Protein AF-0000000078998505 (afdb_homodimer)

Structure (mmCIF, N/CA/C/O backbone):
data_AF-0000000078998505-model_v1
#
loop_
_entity.id
_entity.type
_entity.pdbx_description
1 polymer 'Lysozyme inhibitor LprI-like N-terminal domain-containing protein'
#
loop_
_atom_site.group_PDB
_atom_site.id
_atom_site.type_symbol
_atom_site.label_atom_id
_atom_site.label_alt_id
_atom_site.label_comp_id
_atom_site.label_asym_id
_atom_site.label_entity_id
_atom_site.label_seq_id
_atom_site.pdbx_PDB_ins_code
_atom_site.Cartn_x
_atom_site.Cartn_y
_atom_site.Cartn_z
_atom_site.occupancy
_atom_site.B_iso_or_equiv
_atom_site.auth_seq_id
_atom_site.auth_comp_id
_atom_site.auth_asym_id
_atom_site.auth_atom_id
_atom_site.pdbx_PDB_model_num
ATOM 1 N N . MET A 1 1 ? -8.922 -31.547 60.031 1 37.88 1 MET A N 1
ATOM 2 C CA . MET A 1 1 ? -8.586 -30.188 59.625 1 37.88 1 MET A CA 1
ATOM 3 C C . MET A 1 1 ? -8.008 -30.172 58.188 1 37.88 1 MET A C 1
ATOM 5 O O . MET A 1 1 ? -6.938 -30.719 57.969 1 37.88 1 MET A O 1
ATOM 9 N N . GLY A 1 2 ? -8.844 -30.297 57.156 1 43.5 2 GLY A N 1
ATOM 10 C CA . GLY A 1 2 ? -8.641 -30.453 55.719 1 43.5 2 GLY A CA 1
ATOM 11 C C . GLY A 1 2 ? -7.918 -29.281 55.094 1 43.5 2 GLY A C 1
ATOM 12 O O . GLY A 1 2 ? -8.359 -28.141 55.219 1 43.5 2 GLY A O 1
ATOM 13 N N . TYR A 1 3 ? -6.535 -29.375 55.031 1 43.03 3 TYR A N 1
ATOM 14 C CA . TYR A 1 3 ? -5.684 -28.375 54.375 1 43.03 3 TYR A CA 1
ATOM 15 C C . TYR A 1 3 ? -6.066 -28.188 52.938 1 43.03 3 TYR A C 1
ATOM 17 O O . TYR A 1 3 ? -6.039 -29.141 52.156 1 43.03 3 TYR A O 1
ATOM 25 N N . LYS A 1 4 ? -7.043 -27.281 52.594 1 46.25 4 LYS A N 1
ATOM 26 C CA . LYS A 1 4 ? -7.383 -26.906 51.219 1 46.25 4 LYS A CA 1
ATOM 27 C C . LYS A 1 4 ? -6.168 -26.328 50.5 1 46.25 4 LYS A C 1
ATOM 29 O O . LYS A 1 4 ? -5.516 -25.406 51 1 46.25 4 LYS A O 1
ATOM 34 N N . LEU A 1 5 ? -5.449 -27.125 49.656 1 45.75 5 LEU A N 1
ATOM 35 C CA . LEU A 1 5 ? -4.363 -26.719 48.781 1 45.75 5 LEU A CA 1
ATOM 36 C C . LEU A 1 5 ? -4.824 -25.609 47.844 1 45.75 5 LEU A C 1
ATOM 38 O O . LEU A 1 5 ? -5.773 -25.812 47.062 1 45.75 5 LEU A O 1
ATOM 42 N N . ILE A 1 6 ? -4.758 -24.359 48.219 1 49.34 6 ILE A N 1
ATOM 43 C CA . ILE A 1 6 ? -5.047 -23.25 47.344 1 49.34 6 ILE A CA 1
ATOM 44 C C . ILE A 1 6 ? -4.012 -23.219 46.219 1 49.34 6 ILE A C 1
ATOM 46 O O . ILE A 1 6 ? -2.814 -23.062 46.469 1 49.34 6 ILE A O 1
ATOM 50 N N . PHE A 1 7 ? -4.199 -23.938 45.062 1 43.97 7 PHE A N 1
ATOM 51 C CA . PHE A 1 7 ? -3.365 -23.875 43.875 1 43.97 7 PHE A CA 1
ATOM 52 C C . PHE A 1 7 ? -3.357 -22.469 43.281 1 43.97 7 PHE A C 1
ATOM 54 O O . PHE A 1 7 ? -4.414 -21.906 43 1 43.97 7 PHE A O 1
ATOM 61 N N . PHE A 1 8 ? -2.355 -21.641 43.594 1 46.5 8 PHE A N 1
ATOM 62 C CA . PHE A 1 8 ? -2.135 -20.328 43 1 46.5 8 PHE A CA 1
ATOM 63 C C . PHE A 1 8 ? -1.788 -20.453 41.531 1 46.5 8 PHE A C 1
ATOM 65 O O . PHE A 1 8 ? -0.718 -20.969 41.188 1 46.5 8 PHE A O 1
ATOM 72 N N . LEU A 1 9 ? -2.773 -20.547 40.688 1 51.06 9 LEU A N 1
ATOM 73 C CA . LEU A 1 9 ? -2.469 -20.516 39.281 1 51.06 9 LEU A CA 1
ATOM 74 C C . LEU A 1 9 ? -1.848 -19.172 38.875 1 51.06 9 LEU A C 1
ATOM 76 O O . LEU A 1 9 ? -2.469 -18.125 39.062 1 51.06 9 LEU A O 1
ATOM 80 N N . PRO A 1 10 ? -0.506 -19.094 38.594 1 49.12 10 PRO A N 1
ATOM 81 C CA . PRO A 1 10 ? 0.054 -17.844 38.094 1 49.12 10 PRO A CA 1
ATOM 82 C C . PRO A 1 10 ? -0.551 -17.422 36.75 1 49.12 10 PRO A C 1
ATOM 84 O O . PRO A 1 10 ? -0.659 -18.25 35.844 1 49.12 10 PRO A O 1
ATOM 87 N N . PHE A 1 11 ? -1.393 -16.359 36.75 1 54.81 11 PHE A N 1
ATOM 88 C CA . PHE A 1 11 ? -1.878 -15.758 35.531 1 54.81 11 PHE A CA 1
ATOM 89 C C . PHE A 1 11 ? -0.723 -15.188 34.719 1 54.81 11 PHE A C 1
ATOM 91 O O . PHE A 1 11 ? -0.081 -14.219 35.125 1 54.81 11 PHE A O 1
ATOM 98 N N . LEU A 1 12 ? -0.125 -16.016 33.844 1 48.91 12 LEU A N 1
ATOM 99 C CA . LEU A 1 12 ? 0.824 -15.5 32.844 1 48.91 12 LEU A CA 1
ATOM 100 C C . LEU A 1 12 ? 0.168 -14.453 31.953 1 48.91 12 LEU A C 1
ATOM 102 O O . LEU A 1 12 ? -0.707 -14.773 31.156 1 48.91 12 LEU A O 1
ATOM 106 N N . LEU A 1 13 ? 0.204 -13.219 32.375 1 49.94 13 LEU A N 1
ATOM 107 C CA . LEU A 1 13 ? -0.187 -12.148 31.453 1 49.94 13 LEU A CA 1
ATOM 108 C C . LEU A 1 13 ? 0.724 -12.109 30.234 1 49.94 13 LEU A C 1
ATOM 110 O O . LEU A 1 13 ? 1.919 -11.828 30.359 1 49.94 13 LEU A O 1
ATOM 114 N N . LEU A 1 14 ? 0.327 -12.758 29.234 1 51.75 14 LEU A N 1
ATOM 115 C CA . LEU A 1 14 ? 1.043 -12.57 27.969 1 51.75 14 LEU A CA 1
ATOM 116 C C . LEU A 1 14 ? 0.895 -11.141 27.469 1 51.75 14 LEU A C 1
ATOM 118 O O . LEU A 1 14 ? -0.224 -10.641 27.344 1 51.75 14 LEU A O 1
ATOM 122 N N . PRO A 1 15 ? 1.979 -10.352 27.391 1 48.31 15 PRO A N 1
ATOM 123 C CA . PRO A 1 15 ? 1.872 -9.023 26.781 1 48.31 15 PRO A CA 1
ATOM 124 C C . PRO A 1 15 ? 1.414 -9.07 25.328 1 48.31 15 PRO A C 1
ATOM 126 O O . PRO A 1 15 ? 2.006 -9.789 24.516 1 48.31 15 PRO A O 1
ATOM 129 N N . THR A 1 16 ? 0.236 -8.781 25.062 1 47.09 16 THR A N 1
ATOM 130 C CA . THR A 1 16 ? -0.202 -8.484 23.703 1 47.09 16 THR A CA 1
ATOM 131 C C . THR A 1 16 ? 0.566 -7.297 23.141 1 47.09 16 THR A C 1
ATOM 133 O O . THR A 1 16 ? 0.443 -6.176 23.641 1 47.09 16 THR A O 1
ATOM 136 N N . THR A 1 17 ? 1.658 -7.551 22.672 1 40.09 17 THR A N 1
ATOM 137 C CA . THR A 1 17 ? 2.311 -6.477 21.922 1 40.09 17 THR A CA 1
ATOM 138 C C . THR A 1 17 ? 1.379 -5.91 20.859 1 40.09 17 THR A C 1
ATOM 140 O O . THR A 1 17 ? 0.987 -6.621 19.938 1 40.09 17 THR A O 1
ATOM 143 N N . CYS A 1 18 ? 0.6 -5.039 21.266 1 41.56 18 CYS A N 1
ATOM 144 C CA . CYS A 1 18 ? -0.101 -4.227 20.281 1 41.56 18 CYS A CA 1
ATOM 145 C C . CYS A 1 18 ? 0.854 -3.744 19.188 1 41.56 18 CYS A C 1
ATOM 147 O O . CYS A 1 18 ? 1.861 -3.098 19.484 1 41.56 18 CYS A O 1
ATOM 149 N N . VAL A 1 19 ? 1.092 -4.473 18.188 1 42.66 19 VAL A N 1
ATOM 150 C CA . VAL A 1 19 ? 1.806 -3.873 17.062 1 42.66 19 VAL A CA 1
ATOM 151 C C . VAL A 1 19 ? 1.316 -2.443 16.844 1 42.66 19 VAL A C 1
ATOM 153 O O . VAL A 1 19 ? 0.147 -2.225 16.516 1 42.66 19 VAL A O 1
ATOM 156 N N . ALA A 1 20 ? 1.861 -1.511 17.562 1 42.47 20 ALA A N 1
ATOM 157 C CA . ALA A 1 20 ? 1.544 -0.099 17.359 1 42.47 20 ALA A CA 1
ATOM 158 C C . ALA A 1 20 ? 1.445 0.231 15.875 1 42.47 20 ALA A C 1
ATOM 160 O O . ALA A 1 20 ? 2.359 -0.069 15.109 1 42.47 20 ALA A O 1
ATOM 161 N N . ALA A 1 21 ? 0.272 0.141 15.344 1 54.56 21 ALA A N 1
ATOM 162 C CA . ALA A 1 21 ? 0.043 0.691 14.008 1 54.56 21 ALA A CA 1
ATOM 163 C C . ALA A 1 21 ? 0.961 1.88 13.742 1 54.56 21 ALA A C 1
ATOM 165 O O . ALA A 1 21 ? 1.02 2.818 14.539 1 54.56 21 ALA A O 1
ATOM 166 N N . SER A 1 22 ? 2.033 1.62 12.852 1 67.19 22 SER A N 1
ATOM 167 C CA . SER A 1 22 ? 2.998 2.662 12.523 1 67.19 22 SER A CA 1
ATOM 168 C C . SER A 1 22 ? 2.297 3.941 12.07 1 67.19 22 SER A C 1
ATOM 170 O O . SER A 1 22 ? 1.283 3.887 11.375 1 67.19 22 SER A O 1
ATOM 172 N N . SER A 1 23 ? 2.656 5.012 12.672 1 86 23 SER A N 1
ATOM 173 C CA . SER A 1 23 ? 2.068 6.312 12.375 1 86 23 SER A CA 1
ATOM 174 C C . SER A 1 23 ? 2.225 6.66 10.898 1 86 23 SER A C 1
ATOM 176 O O . SER A 1 23 ? 3.201 6.262 10.258 1 86 23 SER A O 1
ATOM 178 N N . ILE A 1 24 ? 1.294 7.234 10.336 1 93.5 24 ILE A N 1
ATOM 179 C CA . ILE A 1 24 ? 1.268 7.598 8.922 1 93.5 24 ILE A CA 1
ATOM 180 C C . ILE A 1 24 ? 2.207 8.773 8.672 1 93.5 24 ILE A C 1
ATOM 182 O O . ILE A 1 24 ? 3.066 8.711 7.785 1 93.5 24 ILE A O 1
ATOM 186 N N . ILE A 1 25 ? 2.141 9.812 9.586 1 94.31 25 ILE A N 1
ATOM 187 C CA . ILE A 1 25 ? 2.846 11.047 9.266 1 94.31 25 ILE A CA 1
ATOM 188 C C . ILE A 1 25 ? 3.949 11.297 10.289 1 94.31 25 ILE A C 1
ATOM 190 O O . ILE A 1 25 ? 4.734 12.234 10.156 1 94.31 25 ILE A O 1
ATOM 194 N N . TYR A 1 26 ? 4.086 10.5 11.32 1 93.25 26 TYR A N 1
ATOM 195 C CA . TYR A 1 26 ? 5.16 10.617 12.305 1 93.25 26 TYR A CA 1
ATOM 196 C C . TYR A 1 26 ? 6.145 9.461 12.172 1 93.25 26 TYR A C 1
ATOM 198 O O . TYR A 1 26 ? 5.824 8.43 11.578 1 93.25 26 TYR A O 1
ATOM 206 N N . GLY A 1 27 ? 7.355 9.688 12.609 1 95.06 27 GLY A N 1
ATOM 207 C CA . GLY A 1 27 ? 8.359 8.641 12.523 1 95.06 27 GLY A CA 1
ATOM 208 C C . GLY A 1 27 ? 9.727 9.086 13.008 1 95.06 27 GLY A C 1
ATOM 209 O O . GLY A 1 27 ? 9.914 10.242 13.391 1 95.06 27 GLY A O 1
ATOM 2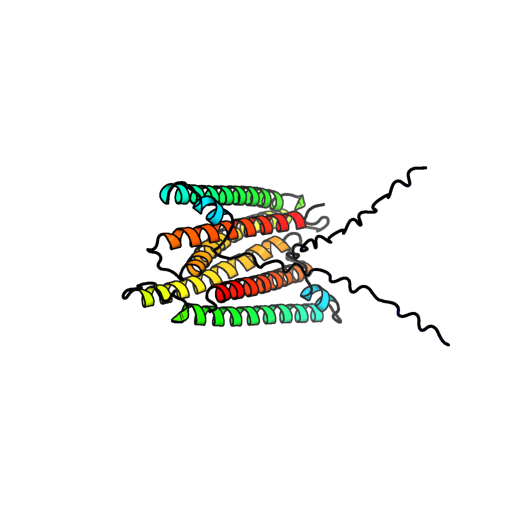10 N N . GLU A 1 28 ? 10.633 8.172 13 1 95.88 28 GLU A N 1
ATOM 211 C CA . GLU A 1 28 ? 11.953 8.359 13.594 1 95.88 28 GLU A CA 1
ATOM 212 C C . GLU A 1 28 ? 12.766 9.391 12.82 1 95.88 28 GLU A C 1
ATOM 214 O O . GLU A 1 28 ? 13.523 10.164 13.406 1 95.88 28 GLU A O 1
ATOM 219 N N . ALA A 1 29 ? 12.594 9.453 11.492 1 97.81 29 ALA A N 1
ATOM 220 C CA . ALA A 1 29 ? 13.391 10.375 10.68 1 97.81 29 ALA A CA 1
ATOM 221 C C . ALA A 1 29 ? 13.102 11.828 11.062 1 97.81 29 ALA A C 1
ATOM 223 O O . ALA A 1 29 ? 14.031 12.602 11.32 1 97.81 29 ALA A O 1
ATOM 224 N N . ALA A 1 30 ? 11.867 12.148 11.125 1 95.88 30 ALA A N 1
ATOM 225 C CA . ALA A 1 30 ? 11.5 13.508 11.516 1 95.88 30 ALA A CA 1
ATOM 226 C C . ALA A 1 30 ? 11.961 13.812 12.938 1 95.88 30 ALA A C 1
ATOM 228 O O . ALA A 1 30 ? 12.469 14.898 13.211 1 95.88 30 ALA A O 1
ATOM 229 N N . LYS A 1 31 ? 11.742 12.891 13.82 1 95.88 31 LYS A N 1
ATOM 230 C CA . LYS A 1 31 ? 12.133 13.078 15.211 1 95.88 31 LYS A CA 1
ATOM 231 C C . LYS A 1 31 ? 13.633 13.328 15.328 1 95.88 31 LYS A C 1
ATOM 233 O O . LYS A 1 31 ? 14.062 14.258 16.016 1 95.88 31 LYS A O 1
ATOM 238 N N . MET A 1 32 ? 14.367 12.547 14.719 1 97.56 32 MET A N 1
ATOM 239 C CA . MET A 1 32 ? 15.82 12.672 14.773 1 97.56 32 MET A CA 1
ATOM 240 C C . MET A 1 32 ? 16.281 13.969 14.125 1 97.56 32 MET A C 1
ATOM 242 O O . MET A 1 32 ? 17.156 14.648 14.648 1 97.56 32 MET A O 1
ATOM 246 N N . CYS A 1 33 ? 15.727 14.336 12.945 1 98.12 33 CYS A N 1
ATOM 247 C CA . CYS A 1 33 ? 16.172 15.516 12.203 1 98.12 33 CYS A CA 1
ATOM 248 C C . CYS A 1 33 ? 15.727 16.797 12.898 1 98.12 33 CYS A C 1
ATOM 250 O O . CYS A 1 33 ? 16.312 17.859 12.695 1 98.12 33 CYS A O 1
ATOM 252 N N . ALA A 1 34 ? 14.703 16.719 13.781 1 95.56 34 ALA A N 1
ATOM 253 C CA . ALA A 1 34 ? 14.219 17.875 14.523 1 95.56 34 ALA A CA 1
ATOM 254 C C . ALA A 1 34 ? 15.242 18.312 15.57 1 95.56 34 ALA A C 1
ATOM 256 O O . ALA A 1 34 ? 15.164 19.438 16.094 1 95.56 34 ALA A O 1
ATOM 257 N N . LYS A 1 35 ? 16.203 17.562 15.898 1 96.31 35 LYS A N 1
ATOM 258 C CA . LYS A 1 35 ? 17.219 17.875 16.891 1 96.31 35 LYS A CA 1
ATOM 259 C C . LYS A 1 35 ? 18.391 18.625 16.266 1 96.31 35 LYS A C 1
ATOM 261 O O . LYS A 1 35 ? 19.359 18.953 16.938 1 96.31 35 LYS A O 1
ATOM 266 N N . SER A 1 36 ? 18.25 18.938 15 1 96.38 36 SER A N 1
ATOM 267 C CA . SER A 1 36 ? 19.312 19.672 14.305 1 96.38 36 SER A CA 1
ATOM 268 C C . SER A 1 36 ? 19.484 21.078 14.867 1 96.38 36 SER A C 1
ATOM 270 O O . SER A 1 36 ? 18.609 21.562 15.602 1 96.38 36 SER A O 1
ATOM 272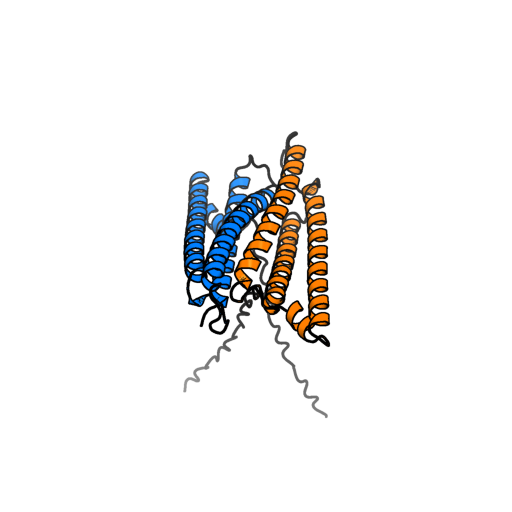 N N . ALA A 1 37 ? 20.609 21.719 14.516 1 94.44 37 ALA A N 1
ATOM 273 C CA . ALA A 1 37 ? 21.016 23 15.078 1 94.44 37 ALA A CA 1
ATOM 274 C C . ALA A 1 37 ? 19.969 24.078 14.789 1 94.44 37 ALA A C 1
ATOM 276 O O . ALA A 1 37 ? 19.75 24.984 15.609 1 94.44 37 ALA A O 1
ATOM 277 N N . ASP A 1 38 ? 19.359 24.062 13.539 1 92.75 38 ASP A N 1
ATOM 278 C CA . ASP A 1 38 ? 18.312 24.984 13.141 1 92.75 38 ASP A CA 1
ATOM 279 C C . ASP A 1 38 ? 17.344 24.328 12.164 1 92.75 38 ASP A C 1
ATOM 281 O O . ASP A 1 38 ? 17.531 23.172 11.789 1 92.75 38 ASP A O 1
ATOM 285 N N . TYR A 1 39 ? 16.297 25.141 11.875 1 90.75 39 TYR A N 1
ATOM 286 C CA . TYR A 1 39 ? 15.242 24.594 11.023 1 90.75 39 TYR A CA 1
ATOM 287 C C . TYR A 1 39 ? 15.789 24.188 9.664 1 90.75 39 TYR A C 1
ATOM 289 O O . TYR A 1 39 ? 15.422 23.141 9.125 1 90.75 39 TYR A O 1
ATOM 297 N N . ALA A 1 40 ? 16.672 25.016 9.062 1 93.88 40 ALA A N 1
ATOM 298 C CA . ALA A 1 40 ? 17.25 24.719 7.754 1 93.88 40 ALA A CA 1
ATOM 299 C C . ALA A 1 40 ? 18.062 23.422 7.785 1 93.88 40 ALA A C 1
ATOM 301 O O . ALA A 1 40 ? 17.969 22.609 6.871 1 93.88 40 ALA A O 1
ATOM 302 N N . ALA A 1 41 ? 18.828 23.234 8.828 1 96.38 41 ALA A N 1
ATOM 303 C CA . ALA A 1 41 ? 19.609 22.016 8.984 1 96.38 41 ALA A CA 1
ATOM 304 C C . ALA A 1 41 ? 18.703 20.797 9.156 1 96.38 41 ALA A C 1
ATOM 306 O O . ALA A 1 41 ? 18.984 19.719 8.625 1 96.38 41 ALA A O 1
ATOM 307 N N . GLY A 1 42 ? 17.641 20.953 9.859 1 96.44 42 GLY A N 1
ATOM 308 C CA . GLY A 1 42 ? 16.688 19.875 10.031 1 96.44 42 GLY A CA 1
ATOM 309 C C . GLY A 1 42 ? 16.016 19.469 8.734 1 96.44 42 GLY A C 1
ATOM 310 O O . GLY A 1 42 ? 15.836 18.281 8.469 1 96.44 42 GLY A O 1
ATOM 311 N N . THR A 1 43 ? 15.703 20.453 7.941 1 94.69 43 THR A N 1
ATOM 312 C CA . THR A 1 43 ? 15.055 20.188 6.66 1 94.69 43 THR A CA 1
ATOM 313 C C . THR A 1 43 ? 16.016 19.453 5.719 1 94.69 43 THR A C 1
ATOM 315 O O . THR A 1 43 ? 15.609 18.531 5.008 1 94.69 43 THR A O 1
ATOM 318 N N . ARG A 1 44 ? 17.25 19.859 5.707 1 97.06 44 ARG A N 1
ATOM 319 C CA . ARG A 1 44 ? 18.25 19.156 4.895 1 97.06 44 ARG A CA 1
ATOM 320 C C . ARG A 1 44 ? 18.422 17.719 5.363 1 97.06 44 ARG A C 1
ATOM 322 O O . ARG A 1 44 ? 18.578 16.812 4.543 1 97.06 44 ARG A O 1
ATOM 329 N N . CYS A 1 45 ? 18.438 17.531 6.656 1 98.5 45 CYS A N 1
ATOM 330 C CA . CYS A 1 45 ? 18.516 16.203 7.254 1 98.5 45 CYS A CA 1
ATOM 331 C C . CYS A 1 45 ? 17.375 15.328 6.801 1 98.5 45 CYS A C 1
ATOM 333 O O . CYS A 1 45 ? 17.578 14.203 6.344 1 98.5 45 CYS A O 1
ATOM 335 N N . LEU A 1 46 ? 16.203 15.836 6.895 1 98.12 46 LEU A N 1
ATOM 336 C CA . LEU A 1 46 ? 15.023 15.055 6.543 1 98.12 46 LEU A CA 1
ATOM 337 C C . LEU A 1 46 ? 15.008 14.75 5.047 1 98.12 46 LEU A C 1
ATOM 339 O O . LEU A 1 46 ? 14.625 13.648 4.641 1 98.12 46 LEU A O 1
ATOM 343 N N . GLU A 1 47 ? 15.383 15.68 4.227 1 98.12 47 GLU A N 1
ATOM 344 C CA . GLU A 1 47 ? 15.5 15.453 2.789 1 98.12 47 GLU A CA 1
ATOM 345 C C . GLU A 1 47 ? 16.5 14.336 2.484 1 98.12 47 GLU A C 1
ATOM 347 O O . GLU A 1 47 ? 16.234 13.492 1.622 1 98.12 47 GLU A O 1
ATOM 352 N N . ARG A 1 48 ? 17.562 14.352 3.172 1 98.56 48 ARG A N 1
ATOM 353 C CA . ARG A 1 48 ? 18.562 13.297 2.99 1 98.56 48 ARG A CA 1
ATOM 354 C C . ARG A 1 48 ? 17.984 11.93 3.35 1 98.56 48 ARG A C 1
ATOM 356 O O . ARG A 1 48 ? 18.219 10.945 2.646 1 98.56 48 ARG A O 1
ATOM 363 N N . GLN A 1 49 ? 17.266 11.891 4.441 1 98.69 49 GLN A N 1
ATOM 364 C CA . GLN A 1 49 ? 16.625 10.648 4.84 1 98.69 49 GLN A CA 1
ATOM 365 C C . GLN A 1 49 ? 15.641 10.164 3.771 1 98.69 49 GLN A C 1
ATOM 367 O O . GLN A 1 49 ? 15.602 8.977 3.451 1 98.69 49 GLN A O 1
ATOM 372 N N . ARG A 1 50 ? 14.875 11.039 3.227 1 98.69 50 ARG A N 1
ATOM 373 C CA . ARG A 1 50 ? 13.93 10.68 2.172 1 98.69 50 ARG A CA 1
ATOM 374 C C . ARG A 1 50 ? 14.656 10.109 0.958 1 98.69 50 ARG A C 1
ATOM 376 O O . ARG A 1 50 ? 14.266 9.062 0.433 1 98.69 50 ARG A O 1
ATOM 383 N N . LYS A 1 51 ? 15.688 10.812 0.549 1 98.75 51 LYS A N 1
ATOM 384 C CA . LYS A 1 51 ? 16.438 10.383 -0.621 1 98.75 51 LYS A CA 1
ATOM 385 C C . LYS A 1 51 ? 17.078 9.008 -0.391 1 98.75 51 LYS A C 1
ATOM 387 O O . LYS A 1 51 ? 17.109 8.18 -1.299 1 98.75 51 LYS A O 1
ATOM 392 N N . GLN A 1 52 ? 17.547 8.781 0.797 1 98.69 52 GLN A N 1
ATOM 393 C CA . GLN A 1 52 ? 18.141 7.492 1.127 1 98.69 52 GLN A CA 1
ATOM 394 C C . GLN A 1 52 ? 17.109 6.371 1.048 1 98.69 52 GLN A C 1
ATOM 396 O O . GLN A 1 52 ? 17.391 5.293 0.522 1 98.69 52 GLN A O 1
ATOM 401 N N . THR A 1 53 ? 16 6.641 1.563 1 98.62 53 THR A N 1
ATOM 402 C CA . THR A 1 53 ? 14.961 5.617 1.531 1 98.62 53 THR A CA 1
ATOM 403 C C . THR A 1 53 ? 14.477 5.383 0.103 1 98.62 53 THR A C 1
ATOM 405 O O . THR A 1 53 ? 14.148 4.254 -0.269 1 98.62 53 THR A O 1
ATOM 408 N N . GLU A 1 54 ? 14.406 6.402 -0.721 1 98.75 54 GLU A N 1
ATOM 409 C CA . GLU A 1 54 ? 14.047 6.27 -2.131 1 98.75 54 GLU A CA 1
ATOM 410 C C . GLU A 1 54 ? 15.086 5.438 -2.885 1 98.75 54 GLU A C 1
ATOM 412 O O . GLU A 1 54 ? 14.727 4.617 -3.734 1 98.75 54 GLU A O 1
ATOM 417 N N . GLN A 1 55 ? 16.328 5.688 -2.543 1 98.81 55 GLN A N 1
ATOM 418 C CA . GLN A 1 55 ? 17.391 4.902 -3.162 1 98.81 55 GLN A CA 1
ATOM 419 C C . GLN A 1 55 ? 17.281 3.428 -2.785 1 98.81 55 GLN A C 1
ATOM 421 O O . GLN A 1 55 ? 17.422 2.549 -3.639 1 98.81 55 GLN A O 1
ATOM 426 N N . ALA A 1 56 ? 17.047 3.154 -1.528 1 98.88 56 ALA A N 1
ATOM 427 C CA . ALA A 1 56 ? 16.859 1.778 -1.079 1 98.88 56 ALA A CA 1
ATOM 428 C C . ALA A 1 56 ? 15.672 1.128 -1.785 1 98.88 56 ALA A C 1
ATOM 430 O O . ALA A 1 56 ? 15.734 -0.044 -2.166 1 98.88 56 ALA A O 1
ATOM 431 N N . LEU A 1 57 ? 14.633 1.863 -1.971 1 98.88 57 LEU A N 1
ATOM 432 C CA . LEU A 1 57 ? 13.461 1.363 -2.678 1 98.88 57 LEU A CA 1
ATOM 433 C C . LEU A 1 57 ? 13.797 1.043 -4.133 1 98.88 57 LEU A C 1
ATOM 435 O O . LEU A 1 57 ? 13.414 -0.011 -4.645 1 98.88 57 LEU A O 1
ATOM 439 N N . GLN A 1 58 ? 14.531 1.943 -4.758 1 98.75 58 GLN A N 1
ATOM 440 C CA . GLN A 1 58 ? 14.922 1.726 -6.148 1 98.75 58 GLN A CA 1
ATOM 441 C C . GLN A 1 58 ? 15.797 0.483 -6.285 1 98.75 58 GLN A C 1
ATOM 443 O O . GLN A 1 58 ? 15.648 -0.284 -7.238 1 98.75 58 GLN A O 1
ATOM 448 N N . GLN A 1 59 ? 16.656 0.282 -5.344 1 98.88 59 GLN A N 1
ATOM 449 C CA . GLN A 1 59 ? 17.516 -0.902 -5.355 1 98.88 59 GLN A CA 1
ATOM 450 C C . GLN A 1 59 ? 16.688 -2.174 -5.156 1 98.88 59 GLN A C 1
ATOM 452 O O . GLN A 1 59 ? 16.922 -3.184 -5.824 1 98.88 59 GLN A O 1
ATOM 457 N N . THR A 1 60 ? 15.789 -2.125 -4.266 1 98.88 60 THR A N 1
ATOM 458 C CA . THR A 1 60 ? 14.922 -3.275 -4.016 1 98.88 60 THR A CA 1
ATOM 459 C C . THR A 1 60 ? 14.07 -3.588 -5.238 1 98.88 60 THR A C 1
ATOM 461 O O . THR A 1 60 ? 13.891 -4.754 -5.598 1 98.88 60 THR A O 1
ATOM 464 N N . LEU A 1 61 ? 13.531 -2.555 -5.914 1 98.75 61 LEU A N 1
ATOM 465 C CA . LEU A 1 61 ? 12.75 -2.73 -7.133 1 98.75 61 LEU A CA 1
ATOM 466 C C . LEU A 1 61 ? 13.586 -3.377 -8.227 1 98.75 61 LEU A C 1
ATOM 468 O O . LEU A 1 61 ? 13.109 -4.266 -8.938 1 98.75 61 LEU A O 1
ATOM 472 N N . ALA A 1 62 ? 14.836 -2.9 -8.336 1 98.69 62 ALA A N 1
ATOM 473 C CA . ALA A 1 62 ? 15.742 -3.479 -9.336 1 98.69 62 ALA A CA 1
ATOM 474 C C . ALA A 1 62 ? 15.953 -4.969 -9.078 1 98.69 62 ALA A C 1
ATOM 476 O O . ALA A 1 62 ? 15.961 -5.77 -10.016 1 98.69 62 ALA A O 1
ATOM 477 N N . ALA A 1 63 ? 16.141 -5.328 -7.848 1 98 63 ALA A N 1
ATOM 478 C CA . ALA A 1 63 ? 16.297 -6.734 -7.484 1 98 63 ALA A CA 1
ATOM 479 C C . ALA A 1 63 ? 15.031 -7.527 -7.793 1 98 63 ALA A C 1
ATOM 481 O O . ALA A 1 63 ? 15.102 -8.648 -8.305 1 98 63 ALA A O 1
ATOM 482 N N . ALA A 1 64 ? 13.906 -6.973 -7.484 1 97.5 64 ALA A N 1
ATOM 483 C CA . ALA A 1 64 ? 12.633 -7.641 -7.758 1 97.5 64 ALA A CA 1
ATOM 484 C C . ALA A 1 64 ? 12.43 -7.84 -9.258 1 97.5 64 ALA A C 1
ATOM 486 O O . ALA A 1 64 ? 11.992 -8.906 -9.695 1 97.5 64 ALA A O 1
ATOM 487 N N . LEU A 1 65 ? 12.758 -6.805 -10.055 1 97.81 65 LEU A N 1
ATOM 488 C CA . LEU A 1 65 ? 12.633 -6.883 -11.5 1 97.81 65 LEU A CA 1
ATOM 489 C C . LEU A 1 65 ? 13.547 -7.965 -12.07 1 97.81 65 LEU A C 1
ATOM 491 O O . LEU A 1 65 ? 13.148 -8.719 -12.961 1 97.81 65 LEU A O 1
ATOM 495 N N . LYS A 1 66 ? 14.75 -8.016 -11.539 1 96.44 66 LYS A N 1
ATOM 496 C CA . LYS A 1 66 ? 15.672 -9.07 -11.961 1 96.44 66 LYS A CA 1
ATOM 497 C C . LYS A 1 66 ? 15.109 -10.453 -11.633 1 96.44 66 LYS A C 1
ATOM 499 O O . LYS A 1 66 ? 15.18 -11.367 -12.453 1 96.44 66 LYS A O 1
ATOM 504 N N . GLN A 1 67 ? 14.523 -10.625 -10.516 1 94.56 67 GLN A N 1
ATOM 505 C CA . GLN A 1 67 ? 14.016 -11.93 -10.086 1 94.56 67 GLN A CA 1
ATOM 506 C C . GLN A 1 67 ? 12.828 -12.359 -10.938 1 94.56 67 GLN A C 1
ATOM 508 O O . GLN A 1 67 ? 12.742 -13.516 -11.359 1 94.56 67 GLN A O 1
ATOM 513 N N . VAL A 1 68 ? 11.898 -11.438 -11.234 1 93.25 68 VAL A N 1
ATOM 514 C CA . VAL A 1 68 ? 10.695 -11.844 -11.953 1 93.25 68 VAL A CA 1
ATOM 515 C C . VAL A 1 68 ? 11.047 -12.188 -13.398 1 93.25 68 VAL A C 1
ATOM 517 O O . VAL A 1 68 ? 10.25 -12.812 -14.102 1 93.25 68 VAL A O 1
ATOM 520 N N . GLN A 1 69 ? 12.203 -11.766 -13.852 1 91.12 69 GLN A N 1
ATOM 521 C CA . GLN A 1 69 ? 12.648 -12.039 -15.211 1 91.12 69 GLN A CA 1
ATOM 522 C C . GLN A 1 69 ? 13.531 -13.281 -15.266 1 91.12 69 GLN A C 1
ATOM 524 O O . GLN A 1 69 ? 13.969 -13.703 -16.344 1 91.12 69 GLN A O 1
ATOM 529 N N . SER A 1 70 ? 13.758 -13.812 -14.102 1 86.75 70 SER A N 1
ATOM 530 C CA . SER A 1 70 ? 14.633 -14.984 -14.047 1 86.75 70 SER A CA 1
ATOM 531 C C . SER A 1 70 ? 13.852 -16.266 -14.328 1 86.75 70 SER A C 1
ATOM 533 O O . SER A 1 70 ? 12.625 -16.297 -14.211 1 86.75 70 SER A O 1
ATOM 535 N N . GLU A 1 71 ? 14.57 -17.297 -14.68 1 76.06 71 GLU A N 1
ATOM 536 C CA . GLU A 1 71 ? 13.969 -18.609 -14.961 1 76.06 71 GLU A CA 1
ATOM 537 C C . GLU A 1 71 ? 13.367 -19.219 -13.703 1 76.06 71 GLU A C 1
ATOM 539 O O . GLU A 1 71 ? 12.477 -20.078 -13.781 1 76.06 71 GLU A O 1
ATOM 544 N N . ASP A 1 72 ? 13.773 -18.672 -12.57 1 78 72 ASP A N 1
ATOM 545 C CA . ASP A 1 72 ? 13.367 -19.266 -11.297 1 78 72 ASP A CA 1
ATOM 546 C C . ASP A 1 72 ? 12.023 -18.703 -10.836 1 78 72 ASP A C 1
ATOM 548 O O . ASP A 1 72 ? 11.43 -19.188 -9.875 1 78 72 ASP A O 1
ATOM 552 N N . TRP A 1 73 ? 11.539 -17.766 -11.57 1 84.75 73 TRP A N 1
ATOM 553 C CA . TRP A 1 73 ? 10.281 -17.172 -11.141 1 84.75 73 TRP A CA 1
ATOM 554 C C . TRP A 1 73 ? 9.117 -18.125 -11.367 1 84.75 73 TRP A C 1
ATOM 556 O O . TRP A 1 73 ? 8.242 -18.266 -10.5 1 84.75 73 TRP A O 1
ATOM 566 N N . LEU A 1 74 ? 9.211 -18.75 -12.469 1 81 74 LEU A N 1
ATOM 567 C CA . LEU A 1 74 ? 8.117 -19.641 -12.828 1 81 74 LEU A CA 1
ATOM 568 C C . LEU A 1 74 ? 8.234 -20.969 -12.078 1 81 74 LEU A C 1
ATOM 570 O O . LEU A 1 74 ? 9.344 -21.484 -11.891 1 81 74 LEU A O 1
ATOM 574 N N . GLU A 1 75 ? 7.172 -21.438 -11.688 1 75 75 GLU A N 1
ATOM 575 C CA . GLU A 1 75 ? 7.164 -22.75 -11.062 1 75 75 GLU A CA 1
ATOM 576 C C . GLU A 1 75 ? 7.609 -23.828 -12.047 1 75 75 GLU A C 1
ATOM 578 O O . GLU A 1 75 ? 7.266 -23.781 -13.227 1 75 75 GLU A O 1
ATOM 583 N N . ALA A 1 76 ? 8.664 -24.609 -11.773 1 63.47 76 ALA A N 1
ATOM 584 C CA . ALA A 1 76 ? 9.344 -25.609 -12.602 1 63.47 76 ALA A CA 1
ATOM 585 C C . ALA A 1 76 ? 8.344 -26.469 -13.359 1 63.47 76 ALA A C 1
ATOM 587 O O . ALA A 1 76 ? 8.539 -26.781 -14.531 1 63.47 76 ALA A O 1
ATOM 588 N N . ASN A 1 77 ? 7.422 -27 -12.68 1 54.56 77 ASN A N 1
ATOM 589 C CA . ASN A 1 77 ? 6.645 -28.094 -13.273 1 54.56 77 ASN A CA 1
ATOM 590 C C . ASN A 1 77 ? 5.465 -27.547 -14.078 1 54.56 77 ASN A C 1
ATOM 592 O O . ASN A 1 77 ? 4.629 -28.328 -14.547 1 54.56 77 ASN A O 1
ATOM 596 N N . ALA A 1 78 ? 5.547 -26.359 -14.25 1 58.56 78 ALA A N 1
ATOM 597 C CA . ALA A 1 78 ? 4.422 -25.875 -15.039 1 58.56 78 ALA A CA 1
ATOM 598 C C . ALA A 1 78 ? 4.73 -25.938 -16.531 1 58.56 78 ALA A C 1
ATOM 600 O O . ALA A 1 78 ? 5.871 -25.734 -16.953 1 58.56 78 ALA A O 1
ATOM 601 N N . ASP A 1 79 ? 4.211 -26.906 -17.188 1 55.59 79 ASP A N 1
ATOM 602 C CA . ASP A 1 79 ? 4.355 -27.031 -18.625 1 55.59 79 ASP A CA 1
ATOM 603 C C . ASP A 1 79 ? 4.059 -25.703 -19.312 1 55.59 79 ASP A C 1
ATOM 605 O O . ASP A 1 79 ? 2.898 -25.375 -19.594 1 55.59 79 ASP A O 1
ATOM 609 N N . TYR A 1 80 ? 5.055 -24.906 -19.016 1 58.78 80 TYR A N 1
ATOM 610 C CA . TYR A 1 80 ? 4.848 -23.609 -19.656 1 58.78 80 TYR A CA 1
ATOM 611 C C . TYR A 1 80 ? 5.176 -23.688 -21.156 1 58.78 80 TYR A C 1
ATOM 613 O O . TYR A 1 80 ? 6.262 -24.125 -21.531 1 58.78 80 TYR A O 1
ATOM 621 N N . GLU A 1 81 ? 4.387 -24.328 -21.891 1 57.25 81 GLU A N 1
ATOM 622 C CA . GLU A 1 81 ? 4.734 -24.297 -23.312 1 57.25 81 GLU A CA 1
ATOM 623 C C . GLU A 1 81 ? 5.488 -23.016 -23.656 1 57.25 81 GLU A C 1
ATOM 625 O O . GLU A 1 81 ? 5.863 -22.25 -22.766 1 57.25 81 GLU A O 1
ATOM 630 N N . ASP A 1 82 ? 5.738 -22.672 -24.875 1 59.28 82 ASP A N 1
ATOM 631 C CA . ASP A 1 82 ? 6.375 -21.531 -25.547 1 59.28 82 ASP A CA 1
ATOM 632 C C . ASP A 1 82 ? 5.934 -20.219 -24.922 1 59.28 82 ASP A C 1
ATOM 634 O O . ASP A 1 82 ? 6.41 -19.141 -25.312 1 59.28 82 ASP A O 1
ATOM 638 N N . GLU A 1 83 ? 5.18 -20.359 -23.703 1 63.81 83 GLU A N 1
ATOM 639 C CA . GLU A 1 83 ? 4.547 -19.141 -23.203 1 63.81 83 GLU A CA 1
ATOM 640 C C . GLU A 1 83 ? 5.336 -18.531 -22.047 1 63.81 83 GLU A C 1
ATOM 642 O O . GLU A 1 83 ? 5.062 -17.422 -21.625 1 63.81 83 GLU A O 1
ATOM 647 N N . ASP A 1 84 ? 6.395 -19.203 -21.703 1 70.19 84 ASP A N 1
ATOM 648 C CA . ASP A 1 84 ? 7.145 -18.797 -20.516 1 70.19 84 ASP A CA 1
ATOM 649 C C . ASP A 1 84 ? 7.75 -17.406 -20.703 1 70.19 84 ASP A C 1
ATOM 651 O O . ASP A 1 84 ? 7.648 -16.562 -19.828 1 70.19 84 ASP A O 1
ATOM 655 N N . SER A 1 85 ? 8.258 -17.281 -21.984 1 73.25 85 SER A N 1
ATOM 656 C CA . SER A 1 85 ? 8.906 -16 -22.266 1 73.25 85 SER A CA 1
ATOM 657 C C . SER A 1 85 ? 7.922 -14.852 -22.156 1 73.25 85 SER A C 1
ATOM 659 O O . SER A 1 85 ? 8.25 -13.789 -21.625 1 73.25 85 SER A O 1
ATOM 661 N N . GLN A 1 86 ? 6.738 -15.094 -22.641 1 80.12 86 GLN A N 1
ATOM 662 C CA . GLN A 1 86 ? 5.742 -14.031 -22.625 1 80.12 86 GLN A CA 1
ATOM 663 C C . GLN A 1 86 ? 5.273 -13.742 -21.203 1 80.12 86 GLN A C 1
ATOM 665 O O . GLN A 1 86 ? 5.035 -12.586 -20.844 1 80.12 86 GLN A O 1
ATOM 670 N N . ILE A 1 87 ? 5.191 -14.766 -20.344 1 82.19 87 ILE A N 1
ATOM 671 C CA . ILE A 1 87 ? 4.766 -14.586 -18.953 1 82.19 87 ILE A CA 1
ATOM 672 C C . ILE A 1 87 ? 5.789 -13.734 -18.219 1 82.19 87 ILE A C 1
ATOM 674 O O . ILE A 1 87 ? 5.422 -12.82 -17.469 1 82.19 87 ILE A O 1
ATOM 678 N N . VAL A 1 88 ? 7.051 -14 -18.531 1 84.06 88 VAL A N 1
ATOM 679 C CA . VAL A 1 88 ? 8.141 -13.289 -17.875 1 84.06 88 VAL A CA 1
ATOM 680 C C . VAL A 1 88 ? 8.102 -11.812 -18.281 1 84.06 88 VAL A C 1
ATOM 682 O O . VAL A 1 88 ? 8.211 -10.93 -17.422 1 84.06 88 VAL A O 1
ATOM 685 N N . VAL A 1 89 ? 7.922 -11.562 -19.578 1 88.12 89 VAL A N 1
ATOM 686 C CA . VAL A 1 89 ? 7.883 -10.195 -20.094 1 88.12 89 VAL A CA 1
ATOM 687 C C . VAL A 1 89 ? 6.664 -9.469 -19.516 1 88.12 89 VAL A C 1
ATOM 689 O O . VAL A 1 89 ? 6.766 -8.32 -19.078 1 88.12 89 VAL A O 1
ATOM 692 N N . ASP A 1 90 ? 5.57 -10.125 -19.484 1 90.31 90 ASP A N 1
ATOM 693 C CA . ASP A 1 90 ? 4.336 -9.531 -18.969 1 90.31 90 ASP A CA 1
ATOM 694 C C . ASP A 1 90 ? 4.449 -9.242 -17.469 1 90.31 90 ASP A C 1
ATOM 696 O O . ASP A 1 90 ? 3.967 -8.219 -17 1 90.31 90 ASP A O 1
ATOM 700 N N . THR A 1 91 ? 5.066 -10.164 -16.781 1 93.75 91 THR A N 1
ATOM 701 C CA . THR A 1 91 ? 5.23 -10 -15.352 1 93.75 91 THR A CA 1
ATOM 702 C C . THR A 1 91 ? 6.121 -8.797 -15.039 1 93.75 91 THR A C 1
ATOM 704 O O . THR A 1 91 ? 5.793 -7.98 -14.18 1 93.75 91 THR A O 1
ATOM 707 N N . ALA A 1 92 ? 7.234 -8.648 -15.781 1 96.12 92 ALA A N 1
ATOM 708 C CA . ALA A 1 92 ? 8.133 -7.52 -15.586 1 96.12 92 ALA A CA 1
ATOM 709 C C . ALA A 1 92 ? 7.434 -6.199 -15.891 1 96.12 92 ALA A C 1
ATOM 711 O O . ALA A 1 92 ? 7.582 -5.223 -15.148 1 96.12 92 ALA A O 1
ATOM 712 N N . ASN A 1 93 ? 6.668 -6.188 -16.969 1 97.44 93 ASN A N 1
ATOM 713 C CA . ASN A 1 93 ? 5.914 -4.988 -17.328 1 97.44 93 ASN A CA 1
ATOM 714 C C . ASN A 1 93 ? 4.875 -4.645 -16.266 1 97.44 93 ASN A C 1
ATOM 716 O O . ASN A 1 93 ? 4.68 -3.473 -15.938 1 97.44 93 ASN A O 1
ATOM 720 N N . ALA A 1 94 ? 4.219 -5.637 -15.758 1 97.81 94 ALA A N 1
ATOM 721 C CA . ALA A 1 94 ? 3.244 -5.422 -14.688 1 97.81 94 ALA A CA 1
ATOM 722 C C . ALA A 1 94 ? 3.908 -4.836 -13.445 1 97.81 94 ALA A C 1
ATOM 724 O O . ALA A 1 94 ? 3.346 -3.961 -12.789 1 97.81 94 ALA A O 1
ATOM 725 N N . LEU A 1 95 ? 5.109 -5.344 -13.117 1 98.5 95 LEU A N 1
ATOM 726 C CA . LEU A 1 95 ? 5.805 -4.836 -11.938 1 98.5 95 LEU A CA 1
ATOM 727 C C . LEU A 1 95 ? 6.211 -3.379 -12.133 1 98.5 95 LEU A C 1
ATOM 729 O O . LEU A 1 95 ? 6.094 -2.568 -11.211 1 98.5 95 LEU A O 1
ATOM 733 N N . ARG A 1 96 ? 6.66 -3.02 -13.328 1 98.69 96 ARG A N 1
ATOM 734 C CA . ARG A 1 96 ? 6.98 -1.626 -13.617 1 98.69 96 ARG A CA 1
ATOM 735 C C . ARG A 1 96 ? 5.742 -0.744 -13.508 1 98.69 96 ARG A C 1
ATOM 737 O O . ARG A 1 96 ? 5.793 0.34 -12.93 1 98.69 96 ARG A O 1
ATOM 744 N N . GLY A 1 97 ? 4.664 -1.188 -14.133 1 98.81 97 GLY A N 1
ATOM 745 C CA . GLY A 1 97 ? 3.406 -0.466 -14.023 1 98.81 97 GLY A CA 1
ATOM 746 C C . GLY A 1 97 ? 2.912 -0.341 -12.594 1 98.81 97 GLY A C 1
ATOM 747 O O . GLY A 1 97 ? 2.387 0.702 -12.203 1 98.81 97 GLY A O 1
ATOM 748 N N . ASP A 1 98 ? 3.078 -1.408 -11.852 1 98.81 98 ASP A N 1
ATOM 749 C CA . ASP A 1 98 ? 2.723 -1.416 -10.438 1 98.81 98 ASP A CA 1
ATOM 750 C C . ASP A 1 98 ? 3.496 -0.346 -9.672 1 98.81 98 ASP A C 1
ATOM 752 O O . ASP A 1 98 ? 2.916 0.398 -8.875 1 98.81 98 ASP A O 1
ATOM 756 N N . GLN A 1 99 ? 4.789 -0.266 -9.914 1 98.88 99 GLN A N 1
ATOM 757 C CA . GLN A 1 99 ? 5.609 0.729 -9.234 1 98.88 99 GLN A CA 1
ATOM 758 C C . GLN A 1 99 ? 5.152 2.145 -9.57 1 98.88 99 GLN A C 1
ATOM 760 O O . GLN A 1 99 ? 5.066 3.002 -8.688 1 98.88 99 GLN A O 1
ATOM 765 N N . ALA A 1 100 ? 4.852 2.393 -10.812 1 98.88 100 ALA A N 1
ATOM 766 C CA . ALA A 1 100 ? 4.383 3.709 -11.234 1 98.88 100 ALA A CA 1
ATOM 767 C C . ALA A 1 100 ? 3.064 4.07 -10.555 1 98.88 100 ALA A C 1
ATOM 769 O O . ALA A 1 100 ? 2.885 5.199 -10.094 1 98.88 100 ALA A O 1
ATOM 770 N N . ALA A 1 101 ? 2.113 3.15 -10.539 1 98.88 101 ALA A N 1
ATOM 771 C CA . ALA A 1 101 ? 0.834 3.375 -9.867 1 98.88 101 ALA A CA 1
ATOM 772 C C . ALA A 1 101 ? 1.031 3.607 -8.375 1 98.88 101 ALA A C 1
ATOM 774 O O . ALA A 1 101 ? 0.368 4.461 -7.777 1 98.88 101 ALA A O 1
ATOM 775 N N . TRP A 1 102 ? 1.944 2.828 -7.773 1 98.88 102 TRP A N 1
ATOM 776 C CA . TRP A 1 102 ? 2.225 2.963 -6.348 1 98.88 102 TRP A CA 1
ATOM 777 C C . TRP A 1 102 ? 2.797 4.34 -6.031 1 98.88 102 TRP A C 1
ATOM 779 O O . TRP A 1 102 ? 2.449 4.945 -5.016 1 98.88 102 TRP A O 1
ATOM 789 N N . GLU A 1 103 ? 3.688 4.84 -6.906 1 98.88 103 GLU A N 1
ATOM 790 C CA . GLU A 1 103 ? 4.27 6.164 -6.695 1 98.88 103 GLU A CA 1
ATOM 791 C C . GLU A 1 103 ? 3.195 7.246 -6.703 1 98.88 103 GLU A C 1
ATOM 793 O O . GLU A 1 103 ? 3.244 8.18 -5.902 1 98.88 103 GLU A O 1
ATOM 798 N N . LYS A 1 104 ? 2.289 7.094 -7.617 1 98.88 104 LYS A N 1
ATOM 799 C CA . LYS A 1 104 ? 1.177 8.039 -7.652 1 98.88 104 LYS A CA 1
ATOM 800 C C . LYS A 1 104 ? 0.31 7.918 -6.402 1 98.88 104 LYS A C 1
ATOM 802 O O . LYS A 1 104 ? -0.11 8.922 -5.832 1 98.88 104 LYS A O 1
ATOM 807 N N . HIS A 1 105 ? 0.008 6.715 -5.938 1 98.88 105 HIS A N 1
ATOM 808 C CA . HIS A 1 105 ? -0.711 6.457 -4.695 1 98.88 105 HIS A CA 1
ATOM 809 C C . HIS A 1 105 ? -0.007 7.102 -3.508 1 98.88 105 HIS A C 1
ATOM 811 O O . HIS A 1 105 ? -0.63 7.832 -2.734 1 98.88 105 HIS A O 1
ATOM 817 N N . LYS A 1 106 ? 1.326 6.906 -3.418 1 98.81 106 LYS A N 1
ATOM 818 C CA . LYS A 1 106 ? 2.117 7.473 -2.33 1 98.81 106 LYS A CA 1
ATOM 819 C C . LYS A 1 106 ? 1.979 8.992 -2.285 1 98.81 106 LYS A C 1
ATOM 821 O O . LYS A 1 106 ? 1.717 9.57 -1.227 1 98.81 106 LYS A O 1
ATOM 826 N N . ALA A 1 107 ? 2.158 9.633 -3.447 1 98.44 107 ALA A N 1
ATOM 827 C CA . ALA A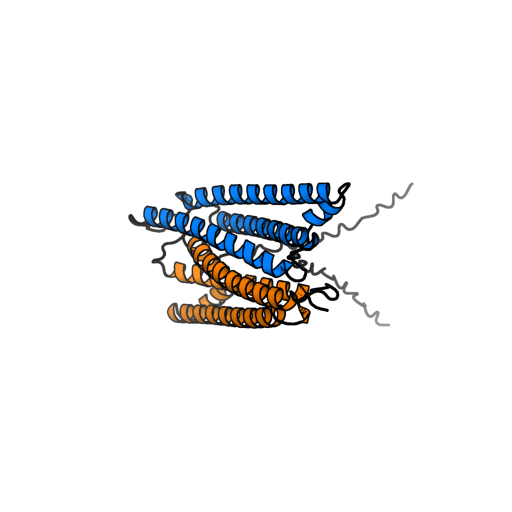 1 107 ? 2.15 11.094 -3.508 1 98.44 107 ALA A CA 1
ATOM 828 C C . ALA A 1 107 ? 0.802 11.648 -3.061 1 98.44 107 ALA A C 1
ATOM 830 O O . ALA A 1 107 ? 0.746 12.57 -2.242 1 98.44 107 ALA A O 1
ATOM 831 N N . LEU A 1 108 ? -0.276 11.055 -3.541 1 98.62 108 LEU A N 1
ATOM 832 C CA . LEU A 1 108 ? -1.61 11.57 -3.252 1 98.62 108 LEU A CA 1
ATOM 833 C C . LEU A 1 108 ? -2.025 11.227 -1.824 1 98.62 108 LEU A C 1
ATOM 835 O O . LEU A 1 108 ? -2.658 12.039 -1.146 1 98.62 108 LEU A O 1
ATOM 839 N N . PHE A 1 109 ? -1.652 10.039 -1.327 1 98.5 109 PHE A N 1
ATOM 840 C CA . PHE A 1 109 ? -1.979 9.633 0.035 1 98.5 109 PHE A CA 1
ATOM 841 C C . PHE A 1 109 ? -1.294 10.539 1.05 1 98.5 109 PHE A C 1
ATOM 843 O O . PHE A 1 109 ? -1.919 10.977 2.018 1 98.5 109 PHE A O 1
ATOM 850 N N . CYS A 1 110 ? -0.007 10.836 0.781 1 98.06 110 CYS A N 1
ATOM 851 C CA . CYS A 1 110 ? 0.723 11.68 1.725 1 98.06 110 CYS A CA 1
ATOM 852 C C . CYS A 1 110 ? 0.252 13.125 1.645 1 98.06 110 CYS A C 1
ATOM 854 O O . CYS A 1 110 ? 0.284 13.852 2.641 1 98.06 110 CYS A O 1
ATOM 856 N N . GLN A 1 111 ? -0.226 13.602 0.469 1 96.5 111 GLN A N 1
ATOM 857 C CA . GLN A 1 111 ? -0.868 14.906 0.365 1 96.5 111 GLN A CA 1
ATOM 858 C C . GLN A 1 111 ? -2.104 14.984 1.258 1 96.5 111 GLN A C 1
ATOM 860 O O . GLN A 1 111 ? -2.303 15.969 1.966 1 96.5 111 GLN A O 1
ATOM 865 N N . VAL A 1 112 ? -2.865 13.914 1.277 1 96.56 112 VAL A N 1
ATOM 866 C CA . VAL A 1 112 ? -4.066 13.867 2.105 1 96.56 112 VAL A CA 1
ATOM 867 C C . VAL A 1 112 ? -3.674 13.828 3.582 1 96.56 112 VAL A C 1
ATOM 869 O O . VAL A 1 112 ? -4.176 14.625 4.383 1 96.56 112 VAL A O 1
ATOM 872 N N . ALA A 1 113 ? -2.785 13.008 3.924 1 95.38 113 ALA A N 1
ATOM 873 C CA . ALA A 1 113 ? -2.426 12.742 5.312 1 95.38 113 ALA A CA 1
ATOM 874 C C . ALA A 1 113 ? -1.833 13.984 5.973 1 95.38 113 ALA A C 1
ATOM 876 O O . ALA A 1 113 ? -1.938 14.156 7.191 1 95.38 113 ALA A O 1
ATOM 877 N N . SER A 1 114 ? -1.26 14.828 5.195 1 93.31 114 SER A N 1
ATOM 878 C CA . SER A 1 114 ? -0.6 16 5.754 1 93.31 114 SER A CA 1
ATOM 879 C C . SER A 1 114 ? -1.48 17.25 5.633 1 93.31 114 SER A C 1
ATOM 881 O O . SER A 1 114 ? -1.067 18.344 6 1 93.31 114 SER A O 1
ATOM 883 N N . SER A 1 115 ? -2.67 17.141 5.125 1 90.44 115 SER A N 1
ATOM 884 C CA . SER A 1 115 ? -3.48 18.281 4.742 1 90.44 115 SER A CA 1
ATOM 885 C C . SER A 1 115 ? -4.254 18.844 5.938 1 90.44 115 SER A C 1
ATOM 887 O O . SER A 1 115 ? -5.023 19.797 5.797 1 90.44 115 SER A O 1
ATOM 889 N N . GLN A 1 116 ? -4.004 18.281 7.121 1 84.69 116 GLN A N 1
ATOM 890 C CA . GLN A 1 116 ? -4.664 18.828 8.305 1 84.69 116 GLN A CA 1
ATOM 891 C C . GLN A 1 116 ? -4.137 20.219 8.641 1 84.69 116 GLN A C 1
ATOM 893 O O . GLN A 1 116 ? -4.762 20.953 9.414 1 84.69 116 GLN A O 1
ATOM 898 N N . ILE A 1 117 ? -2.996 20.5 8.086 1 79.44 117 ILE A N 1
ATOM 899 C CA . ILE A 1 117 ? -2.418 21.828 8.227 1 79.44 117 ILE A CA 1
ATOM 900 C C . ILE A 1 117 ? -2.197 22.453 6.852 1 79.44 117 ILE A C 1
ATOM 902 O O . ILE A 1 117 ? -2.178 21.75 5.844 1 79.44 117 ILE A O 1
ATOM 906 N N . SER A 1 118 ? -2.07 23.797 6.832 1 77.81 118 SER A N 1
ATOM 907 C CA . SER A 1 118 ? -1.845 24.484 5.57 1 77.81 118 SER A CA 1
ATOM 908 C C . SER A 1 118 ? -0.524 24.062 4.934 1 77.81 118 SER A C 1
ATOM 910 O O . SER A 1 118 ? 0.482 23.906 5.629 1 77.81 118 SER A O 1
ATOM 912 N N . ALA A 1 119 ? -0.622 23.906 3.643 1 78.75 119 ALA A N 1
ATOM 913 C CA . ALA A 1 119 ? 0.578 23.578 2.881 1 78.75 119 ALA A CA 1
ATOM 914 C C . ALA A 1 119 ? 1.605 24.703 2.949 1 78.75 119 ALA A C 1
ATOM 916 O O . ALA A 1 119 ? 2.775 24.5 2.615 1 78.75 119 ALA A O 1
ATOM 917 N N . LYS A 1 120 ? 1.175 25.812 3.346 1 79.38 120 LYS A N 1
ATOM 918 C CA . LYS A 1 120 ? 2.059 26.969 3.424 1 79.38 120 LYS A CA 1
ATOM 919 C C . LYS A 1 120 ? 2.902 26.938 4.695 1 79.38 120 LYS A C 1
ATOM 921 O O . LYS A 1 120 ? 3.891 27.656 4.812 1 79.38 120 LYS A O 1
ATOM 926 N N . THR A 1 121 ? 2.547 26.125 5.676 1 82 121 THR A N 1
ATOM 927 C CA . THR A 1 121 ? 3.299 26.031 6.926 1 82 121 THR A CA 1
ATOM 928 C C . THR A 1 121 ? 4.488 25.094 6.766 1 82 121 THR A C 1
ATOM 930 O O . THR A 1 121 ? 4.398 24.078 6.07 1 82 121 THR A O 1
ATOM 933 N N . PRO A 1 122 ? 5.605 25.469 7.344 1 81.25 122 PRO A N 1
ATOM 934 C CA . PRO A 1 122 ? 6.793 24.625 7.238 1 81.25 122 PRO A CA 1
ATOM 935 C C . PRO A 1 122 ? 6.547 23.203 7.766 1 81.25 122 PRO A C 1
ATOM 937 O O . PRO A 1 122 ? 7.164 22.25 7.285 1 81.25 122 PRO A O 1
ATOM 940 N N . ASN A 1 123 ? 5.625 23.094 8.648 1 87.81 123 ASN A N 1
ATOM 941 C CA . ASN A 1 123 ? 5.375 21.781 9.242 1 87.81 123 ASN A CA 1
ATOM 942 C C . ASN A 1 123 ? 4.695 20.844 8.258 1 87.81 123 ASN A C 1
ATOM 944 O O . ASN A 1 123 ? 4.773 19.609 8.406 1 87.81 123 ASN A O 1
ATOM 948 N N . TYR A 1 124 ? 4.074 21.422 7.27 1 89.31 124 TYR A N 1
ATOM 949 C CA . TYR A 1 124 ? 3.467 20.594 6.227 1 89.31 124 TYR A CA 1
ATOM 950 C C . TYR A 1 124 ? 4.516 19.734 5.531 1 89.31 124 TYR A C 1
ATOM 952 O O . TYR A 1 124 ? 4.32 18.531 5.348 1 89.31 124 TYR A O 1
ATOM 960 N N . TRP A 1 125 ? 5.629 20.375 5.129 1 93.31 125 TRP A N 1
ATOM 961 C CA . TRP A 1 125 ? 6.68 19.656 4.422 1 93.31 125 TRP A CA 1
ATOM 962 C C . TRP A 1 125 ? 7.258 18.547 5.297 1 93.31 125 TRP A C 1
ATOM 964 O O . TRP A 1 125 ? 7.547 17.453 4.809 1 93.31 125 TRP A O 1
ATOM 974 N N . VAL A 1 126 ? 7.422 18.797 6.582 1 95.12 126 VAL A N 1
ATOM 975 C CA . VAL A 1 126 ? 7.984 17.812 7.504 1 95.12 126 VAL A CA 1
ATOM 976 C C . VAL A 1 126 ? 7.059 16.609 7.594 1 95.12 126 VAL A C 1
ATOM 978 O O . VAL A 1 126 ? 7.5 15.461 7.441 1 95.12 126 VAL A O 1
ATOM 981 N N . LEU A 1 127 ? 5.781 16.797 7.73 1 94.19 127 LEU A N 1
ATOM 982 C CA . LEU A 1 127 ? 4.809 15.719 7.875 1 94.19 127 LEU A CA 1
ATOM 983 C C . LEU A 1 127 ? 4.695 14.914 6.586 1 94.19 127 LEU A C 1
ATOM 985 O O . LEU A 1 127 ? 4.719 13.68 6.617 1 94.19 127 LEU A O 1
ATOM 989 N N . SER A 1 128 ? 4.586 15.656 5.465 1 96.31 128 SER A N 1
ATOM 990 C CA . SER A 1 128 ? 4.469 14.992 4.172 1 96.31 128 SER A CA 1
ATOM 991 C C . SER A 1 128 ? 5.707 14.156 3.861 1 96.31 128 SER A C 1
ATOM 993 O O . SER A 1 128 ? 5.602 13.031 3.375 1 96.31 128 SER A O 1
ATOM 995 N N . THR A 1 129 ? 6.859 14.734 4.18 1 97.56 129 THR A N 1
ATOM 996 C CA . THR A 1 129 ? 8.109 14.039 3.906 1 97.56 129 THR A CA 1
ATOM 997 C C . THR A 1 129 ? 8.25 12.797 4.789 1 97.56 129 THR A C 1
ATOM 999 O O . THR A 1 129 ? 8.656 11.734 4.312 1 97.56 129 THR A O 1
ATOM 1002 N N . GLN A 1 130 ? 7.918 12.898 6.047 1 97.75 130 GLN A N 1
ATOM 1003 C CA . GLN A 1 130 ? 7.953 11.734 6.918 1 97.75 130 GLN A CA 1
ATOM 1004 C C . GLN A 1 130 ? 6.973 10.664 6.449 1 97.75 130 GLN A C 1
ATOM 1006 O O . GLN A 1 130 ? 7.27 9.469 6.516 1 97.75 130 GLN A O 1
ATOM 1011 N N . CYS A 1 131 ? 5.844 11.07 5.984 1 98.12 131 CYS A N 1
ATOM 1012 C CA . CYS A 1 131 ? 4.879 10.148 5.391 1 98.12 131 CYS A CA 1
ATOM 1013 C C . CYS A 1 131 ? 5.5 9.391 4.223 1 98.12 131 CYS A C 1
ATOM 1015 O O . CYS A 1 131 ? 5.355 8.164 4.125 1 98.12 131 CYS A O 1
ATOM 1017 N N . GLU A 1 132 ? 6.164 10.117 3.332 1 98.69 132 GLU A N 1
ATOM 1018 C CA . GLU A 1 132 ? 6.801 9.477 2.182 1 98.69 132 GLU A CA 1
ATOM 1019 C C . GLU A 1 132 ? 7.859 8.477 2.623 1 98.69 132 GLU A C 1
ATOM 1021 O O . GLU A 1 132 ? 7.984 7.395 2.037 1 98.69 132 GLU A O 1
ATOM 1026 N N . ILE A 1 133 ? 8.609 8.828 3.627 1 98.75 133 ILE A N 1
ATOM 1027 C CA . ILE A 1 133 ? 9.625 7.918 4.152 1 98.75 133 ILE A CA 1
ATOM 1028 C C . ILE A 1 133 ? 8.961 6.652 4.688 1 98.75 133 ILE A C 1
ATOM 1030 O O . ILE A 1 133 ? 9.414 5.539 4.41 1 98.75 133 ILE A O 1
ATOM 1034 N N . ASN A 1 134 ? 7.883 6.82 5.441 1 98.31 134 ASN A N 1
ATOM 1035 C CA . ASN A 1 134 ? 7.148 5.672 5.969 1 98.31 134 ASN A CA 1
ATOM 1036 C C . ASN A 1 134 ? 6.625 4.777 4.848 1 98.31 134 ASN A C 1
ATOM 1038 O O . ASN A 1 134 ? 6.746 3.555 4.918 1 98.31 134 ASN 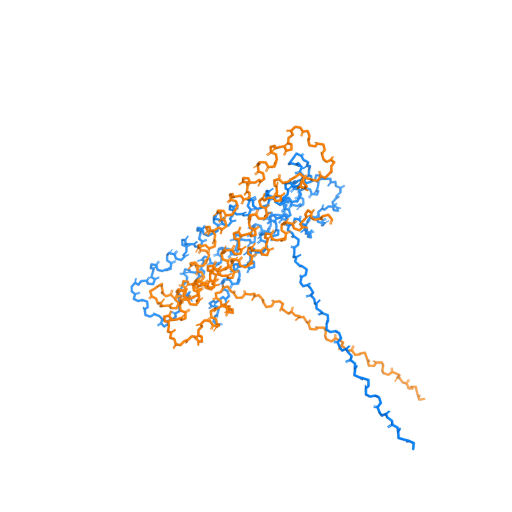A O 1
ATOM 1042 N N . MET A 1 135 ? 6.074 5.391 3.812 1 98.44 135 MET A N 1
ATOM 1043 C CA . MET A 1 135 ? 5.523 4.637 2.689 1 98.44 135 MET A CA 1
ATOM 1044 C C . MET A 1 135 ? 6.629 3.928 1.914 1 98.44 135 MET A C 1
ATOM 1046 O O . MET A 1 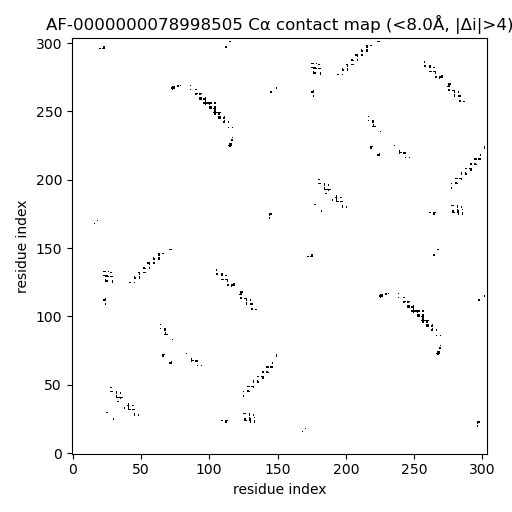135 ? 6.445 2.797 1.46 1 98.44 135 MET A O 1
ATOM 1050 N N . ASN A 1 136 ? 7.734 4.625 1.771 1 98.75 136 ASN A N 1
ATOM 1051 C CA . ASN A 1 136 ? 8.859 3.975 1.115 1 98.75 136 ASN A CA 1
ATOM 1052 C C . ASN A 1 136 ? 9.289 2.711 1.856 1 98.75 136 ASN A C 1
ATOM 1054 O O . ASN A 1 136 ? 9.508 1.668 1.238 1 98.75 136 ASN A O 1
ATOM 1058 N N . LYS A 1 137 ? 9.438 2.809 3.119 1 98.38 137 LYS A N 1
ATOM 1059 C CA . LYS A 1 137 ? 9.867 1.67 3.926 1 98.38 137 LYS A CA 1
ATOM 1060 C C . LYS A 1 137 ? 8.867 0.522 3.832 1 98.38 137 LYS A C 1
ATOM 1062 O O . LYS A 1 137 ? 9.258 -0.641 3.711 1 98.38 137 LYS A O 1
ATOM 1067 N N . ALA A 1 138 ? 7.617 0.854 3.898 1 97.25 138 ALA A N 1
ATOM 1068 C CA . ALA A 1 138 ? 6.586 -0.168 3.77 1 97.25 138 ALA A CA 1
ATOM 1069 C C . ALA A 1 138 ? 6.648 -0.844 2.402 1 97.25 138 ALA A C 1
ATOM 1071 O O . ALA A 1 138 ? 6.449 -2.057 2.293 1 97.25 138 ALA A O 1
ATOM 1072 N N . ARG A 1 139 ? 6.898 -0.083 1.366 1 98.5 139 ARG A N 1
ATOM 1073 C CA . ARG A 1 139 ? 6.992 -0.617 0.012 1 98.5 139 ARG A CA 1
ATOM 1074 C C . ARG A 1 139 ? 8.203 -1.535 -0.13 1 98.5 139 ARG A C 1
ATOM 1076 O O . ARG A 1 139 ? 8.133 -2.566 -0.801 1 98.5 139 ARG A O 1
ATOM 1083 N N . ILE A 1 140 ? 9.297 -1.125 0.461 1 98.62 140 ILE A N 1
ATOM 1084 C CA . ILE A 1 140 ? 10.484 -1.973 0.462 1 98.62 140 ILE A CA 1
ATOM 1085 C C . ILE A 1 140 ? 10.141 -3.336 1.062 1 98.62 140 ILE A C 1
ATOM 1087 O O . ILE A 1 140 ? 10.477 -4.375 0.487 1 98.62 140 ILE A O 1
ATOM 1091 N N . ASP A 1 141 ? 9.461 -3.312 2.199 1 97.25 141 ASP A N 1
ATOM 1092 C CA . ASP A 1 141 ? 9.07 -4.559 2.85 1 97.25 141 ASP A CA 1
ATOM 1093 C C . ASP A 1 141 ? 8.141 -5.379 1.954 1 97.25 141 ASP A C 1
ATOM 1095 O O . ASP A 1 141 ? 8.258 -6.602 1.882 1 97.25 141 ASP A O 1
ATOM 1099 N N . GLU A 1 142 ? 7.258 -4.773 1.281 1 97.12 142 GLU A N 1
ATOM 1100 C CA . GLU A 1 142 ? 6.316 -5.441 0.388 1 97.12 142 GLU A CA 1
ATOM 1101 C C . GLU A 1 142 ? 7.047 -6.125 -0.766 1 97.12 142 GLU A C 1
ATOM 1103 O O . GLU 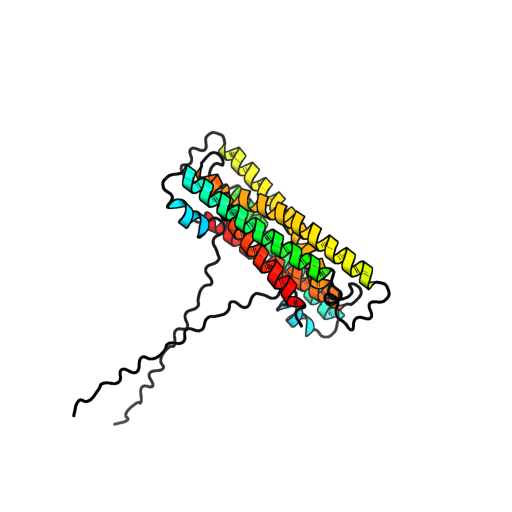A 1 142 ? 6.75 -7.273 -1.101 1 97.12 142 GLU A O 1
ATOM 1108 N N . LEU A 1 143 ? 7.988 -5.418 -1.349 1 98.19 143 LEU A N 1
ATOM 1109 C CA . LEU A 1 143 ? 8.742 -5.969 -2.467 1 98.19 143 LEU A CA 1
ATOM 1110 C C . LEU A 1 143 ? 9.617 -7.133 -2.01 1 98.19 143 LEU A C 1
ATOM 1112 O O . LEU A 1 143 ? 9.781 -8.117 -2.736 1 98.19 143 LEU A O 1
ATOM 1116 N N . LYS A 1 144 ? 10.18 -6.984 -0.816 1 97.12 144 LYS A N 1
ATOM 1117 C CA . LYS A 1 144 ? 10.961 -8.094 -0.269 1 97.12 144 LYS A CA 1
ATOM 1118 C C . LYS A 1 144 ? 10.086 -9.32 -0.03 1 97.12 144 LYS A C 1
ATOM 1120 O O . LYS A 1 144 ? 10.508 -10.445 -0.296 1 97.12 144 LYS A O 1
ATOM 1125 N N . ALA A 1 145 ? 8.93 -9.102 0.503 1 95.62 145 ALA A N 1
ATOM 1126 C CA . ALA A 1 145 ? 7.992 -10.211 0.698 1 95.62 145 ALA A CA 1
ATOM 1127 C C . ALA A 1 145 ? 7.617 -10.852 -0.634 1 95.62 145 ALA A C 1
ATOM 1129 O O . ALA A 1 145 ? 7.473 -12.07 -0.721 1 95.62 145 ALA A O 1
ATOM 1130 N N . LEU A 1 146 ? 7.438 -10.039 -1.699 1 95.06 146 LEU A N 1
ATOM 1131 C CA . LEU A 1 146 ? 7.145 -10.539 -3.039 1 95.06 146 LEU A CA 1
ATOM 1132 C C . LEU A 1 146 ? 8.258 -11.469 -3.523 1 95.06 146 LEU A C 1
ATOM 1134 O O . LEU A 1 146 ? 7.98 -12.562 -4.023 1 95.06 146 LEU A O 1
ATOM 1138 N N . MET A 1 147 ? 9.438 -11.055 -3.301 1 93.62 147 MET A N 1
ATOM 1139 C CA . MET A 1 147 ? 10.586 -11.828 -3.754 1 93.62 147 MET A CA 1
ATOM 1140 C C . MET A 1 147 ? 10.742 -13.102 -2.928 1 93.62 147 MET A C 1
ATOM 1142 O O . MET A 1 147 ? 11.203 -14.125 -3.434 1 93.62 147 MET A O 1
ATOM 1146 N N . ALA A 1 148 ? 10.312 -13.07 -1.722 1 92.06 148 ALA A N 1
ATOM 1147 C CA . ALA A 1 148 ? 10.477 -14.195 -0.804 1 92.06 148 ALA A CA 1
ATOM 1148 C C . ALA A 1 148 ? 9.484 -15.312 -1.12 1 92.06 148 ALA A C 1
ATOM 1150 O O . ALA A 1 148 ? 9.617 -16.422 -0.616 1 92.06 148 ALA A O 1
ATOM 1151 N N . GLN A 1 149 ? 8.5 -15 -1.89 1 84.25 149 GLN A N 1
ATOM 1152 C CA . GLN A 1 149 ? 7.512 -16.016 -2.236 1 84.25 149 GLN A CA 1
ATOM 1153 C C . GLN A 1 149 ? 8.141 -17.141 -3.045 1 84.25 149 GLN A C 1
ATOM 1155 O O . GLN A 1 149 ? 7.641 -18.266 -3.047 1 84.25 149 GLN A O 1
ATOM 1160 N N . VAL A 1 150 ? 9.078 -16.922 -3.928 1 71.62 150 VAL A N 1
ATOM 1161 C CA . VAL A 1 150 ? 9.68 -17.922 -4.816 1 71.62 150 VAL A CA 1
ATOM 1162 C C . VAL A 1 150 ? 10.961 -18.469 -4.195 1 71.62 150 VAL A C 1
ATOM 1164 O O . VAL A 1 150 ? 11.648 -19.297 -4.797 1 71.62 150 VAL A O 1
ATOM 1167 N N . GLN A 1 151 ? 11.32 -18.031 -3.043 1 58.25 151 GLN A N 1
ATOM 1168 C CA . GLN A 1 151 ? 12.602 -18.531 -2.555 1 58.25 151 GLN A CA 1
ATOM 1169 C C . GLN A 1 151 ? 12.555 -20.047 -2.318 1 58.25 151 GLN A C 1
ATOM 1171 O O . GLN A 1 151 ? 11.562 -20.562 -1.815 1 58.25 151 GLN A O 1
ATOM 1176 N N . PRO A 1 152 ? 13.688 -20.75 -2.941 1 49.16 152 PRO A N 1
ATOM 1177 C CA . PRO A 1 152 ? 13.852 -22.203 -2.85 1 49.16 152 PRO A CA 1
ATOM 1178 C C . PRO A 1 152 ? 13.82 -22.703 -1.41 1 49.16 152 PRO A C 1
ATOM 1180 O O . PRO A 1 152 ? 14.133 -21.953 -0.481 1 49.16 152 PRO A O 1
ATOM 1183 N N . MET B 1 1 ? 32.562 -20.75 56.094 1 37.28 1 MET B N 1
ATOM 1184 C CA . MET B 1 1 ? 31.938 -21.438 54.938 1 37.28 1 MET B CA 1
ATOM 1185 C C . MET B 1 1 ? 30.875 -20.547 54.281 1 37.28 1 MET B C 1
ATOM 1187 O O . MET B 1 1 ? 29.859 -20.25 54.906 1 37.28 1 MET B O 1
ATOM 1191 N N . GLY B 1 2 ? 31.266 -19.547 53.5 1 44.34 2 GLY B N 1
ATOM 1192 C CA . GLY B 1 2 ? 30.547 -18.453 52.844 1 44.34 2 GLY B CA 1
ATOM 1193 C C . GLY B 1 2 ? 29.516 -18.922 51.844 1 44.34 2 GLY B C 1
ATOM 1194 O O . GLY B 1 2 ? 29.812 -19.703 50.938 1 44.34 2 GLY B O 1
ATOM 1195 N N . TYR B 1 3 ? 28.234 -19.109 52.375 1 43.19 3 TYR B N 1
ATOM 1196 C CA . TYR B 1 3 ? 27.094 -19.484 51.562 1 43.19 3 TYR B CA 1
ATOM 1197 C C . TYR B 1 3 ? 26.875 -18.484 50.406 1 43.19 3 TYR B C 1
ATOM 1199 O O . TYR B 1 3 ? 26.656 -17.297 50.656 1 43.19 3 TYR B O 1
ATOM 1207 N N . LYS B 1 4 ? 27.578 -18.609 49.25 1 46.66 4 LYS B N 1
ATOM 1208 C CA . LYS B 1 4 ? 27.312 -17.797 48.062 1 46.66 4 LYS B CA 1
ATOM 1209 C C . LYS B 1 4 ? 25.859 -17.969 47.594 1 46.66 4 LYS B C 1
ATOM 1211 O O . LYS B 1 4 ? 25.391 -19.094 47.406 1 46.66 4 LYS B O 1
ATOM 1216 N N . LEU B 1 5 ? 24.922 -17.047 47.938 1 47.28 5 LEU B N 1
ATOM 1217 C CA . LEU B 1 5 ? 23.547 -16.953 47.438 1 47.28 5 LEU B CA 1
ATOM 1218 C C . LEU B 1 5 ? 23.531 -16.922 45.938 1 47.28 5 LEU B C 1
ATOM 1220 O O . LEU B 1 5 ? 24.141 -16.031 45.312 1 47.28 5 LEU B O 1
ATOM 1224 N N . ILE B 1 6 ? 23.422 -18.047 45.25 1 49.44 6 ILE B N 1
ATOM 1225 C CA . ILE B 1 6 ? 23.25 -18.109 43.812 1 49.44 6 ILE B CA 1
ATOM 1226 C C . ILE B 1 6 ? 21.891 -17.531 43.406 1 49.44 6 ILE B C 1
ATOM 1228 O O . ILE B 1 6 ? 20.859 -18.031 43.844 1 49.44 6 ILE B O 1
ATOM 1232 N N . PHE B 1 7 ? 21.766 -16.203 43.188 1 46.97 7 PHE B N 1
ATOM 1233 C CA . PHE B 1 7 ? 20.547 -15.57 42.656 1 46.97 7 PHE B CA 1
ATOM 1234 C C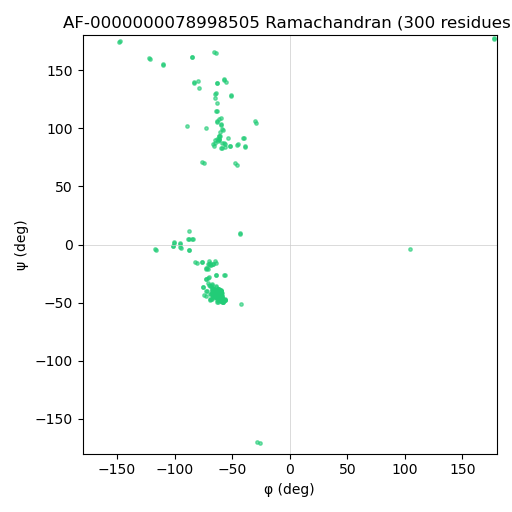 . PHE B 1 7 ? 20.219 -16.109 41.281 1 46.97 7 PHE B C 1
ATOM 1236 O O . PHE B 1 7 ? 21.047 -16.047 40.375 1 46.97 7 PHE B O 1
ATOM 1243 N N . PHE B 1 8 ? 19.375 -17.141 41.156 1 47.97 8 PHE B N 1
ATOM 1244 C CA . PHE B 1 8 ? 18.844 -17.609 39.875 1 47.97 8 PHE B CA 1
ATOM 1245 C C . PHE B 1 8 ? 17.969 -16.547 39.25 1 47.97 8 PHE B C 1
ATOM 1247 O O . PHE B 1 8 ? 16.906 -16.219 39.75 1 47.97 8 PHE B O 1
ATOM 1254 N N . LEU B 1 9 ? 18.547 -15.688 38.469 1 53.25 9 LEU B N 1
ATOM 1255 C CA . LEU B 1 9 ? 17.75 -14.75 37.688 1 53.25 9 LEU B CA 1
ATOM 1256 C C . LEU B 1 9 ? 16.875 -15.484 36.688 1 53.25 9 LEU B C 1
ATOM 1258 O O . LEU B 1 9 ? 17.406 -16.203 35.812 1 53.25 9 LEU B O 1
ATOM 1262 N N . PRO B 1 10 ? 15.516 -15.617 36.875 1 51.88 10 PRO B N 1
ATOM 1263 C CA . PRO B 1 10 ? 14.672 -16.188 35.844 1 51.88 10 PRO B CA 1
ATOM 1264 C C . PRO B 1 10 ? 14.727 -15.398 34.531 1 51.88 10 PRO B C 1
ATOM 1266 O O . PRO B 1 10 ? 14.578 -14.172 34.531 1 51.88 10 PRO B O 1
ATOM 1269 N N . PHE B 1 11 ? 15.367 -15.969 33.5 1 55.38 11 PHE B N 1
ATOM 1270 C CA . PHE B 1 11 ? 15.328 -15.391 32.156 1 55.38 11 PHE B CA 1
ATOM 1271 C C . PHE B 1 11 ? 13.906 -15.383 31.609 1 55.38 11 PHE B C 1
ATOM 1273 O O . PHE B 1 11 ? 13.328 -16.438 31.359 1 55.38 11 PHE B O 1
ATOM 1280 N N . LEU B 1 12 ? 13.164 -14.32 31.828 1 49.88 12 LEU B N 1
ATOM 1281 C CA . LEU B 1 12 ? 11.883 -14.133 31.156 1 49.88 12 LEU B CA 1
ATOM 1282 C C . LEU B 1 12 ? 12.078 -14.055 29.641 1 49.88 12 LEU B C 1
ATOM 1284 O O . LEU B 1 12 ? 12.664 -13.102 29.125 1 49.88 12 LEU B O 1
ATOM 1288 N N . LEU B 1 13 ? 12.031 -15.172 28.984 1 50 13 LEU B N 1
ATOM 1289 C CA . LEU B 1 13 ? 11.977 -15.156 27.531 1 50 13 LEU B CA 1
ATOM 1290 C C . LEU B 1 13 ? 10.719 -14.438 27.031 1 50 13 LEU B C 1
ATOM 1292 O O . LEU B 1 13 ? 9.602 -14.891 27.297 1 50 13 LEU B O 1
ATOM 1296 N N . LEU B 1 14 ? 10.836 -13.211 26.781 1 51.94 14 LEU B N 1
ATOM 1297 C CA . LEU B 1 14 ? 9.734 -12.523 26.094 1 51.94 14 LEU B CA 1
ATOM 1298 C C . LEU B 1 14 ? 9.523 -13.094 24.703 1 51.94 14 LEU B C 1
ATOM 1300 O O . LEU B 1 14 ? 10.461 -13.133 23.891 1 51.94 14 LEU B O 1
ATOM 1304 N N . PRO B 1 15 ? 8.406 -13.727 24.406 1 48.03 15 PRO B N 1
ATOM 1305 C CA . PRO B 1 15 ? 8.133 -14.141 23.031 1 48.03 15 PRO B CA 1
ATOM 1306 C C . PRO B 1 15 ? 8.102 -12.969 22.062 1 48.03 15 PRO B C 1
ATOM 1308 O O . PRO B 1 15 ? 7.379 -12 22.281 1 48.03 15 PRO B O 1
ATOM 1311 N N . THR B 1 16 ? 9.078 -12.789 21.312 1 46.84 16 THR B N 1
ATOM 1312 C CA . THR B 1 16 ? 9.023 -11.922 20.141 1 46.84 16 THR B CA 1
ATOM 1313 C C . THR B 1 16 ? 7.953 -12.406 19.156 1 46.84 16 THR B C 1
ATOM 1315 O O . THR B 1 16 ? 8.07 -13.492 18.594 1 46.84 16 THR B O 1
ATOM 1318 N N . THR B 1 17 ? 6.812 -12.055 19.391 1 40.47 17 THR B N 1
ATOM 1319 C CA . THR B 1 17 ? 5.812 -12.312 18.359 1 40.47 17 THR B CA 1
ATOM 1320 C C . THR B 1 17 ? 6.27 -11.766 17.016 1 40.47 17 THR B C 1
ATOM 1322 O O . THR B 1 17 ? 6.465 -10.555 16.859 1 40.47 17 THR B O 1
ATOM 1325 N N . CYS B 1 18 ? 7.008 -12.547 16.391 1 42.16 18 CYS B N 1
ATOM 1326 C CA . CYS B 1 18 ? 7.234 -12.25 14.977 1 42.16 18 CYS B CA 1
ATOM 1327 C C . CYS B 1 18 ? 5.926 -11.891 14.273 1 42.16 18 CYS B C 1
ATOM 1329 O O . CYS B 1 18 ? 4.977 -12.672 14.281 1 42.16 18 CYS B O 1
ATOM 1331 N N . VAL B 1 19 ? 5.5 -10.695 14.273 1 42.69 19 VAL B N 1
ATOM 1332 C CA . VAL B 1 19 ? 4.402 -10.367 13.375 1 42.69 19 VAL B CA 1
ATOM 1333 C C . VAL B 1 19 ? 4.578 -11.094 12.047 1 42.69 19 VAL B C 1
ATOM 1335 O O . VAL B 1 19 ? 5.539 -10.836 11.32 1 42.69 19 VAL B O 1
ATOM 1338 N N . ALA B 1 20 ? 4.16 -12.312 11.969 1 42.66 20 ALA B N 1
ATOM 1339 C CA . ALA B 1 20 ? 4.18 -13.055 10.719 1 42.66 20 ALA B CA 1
ATOM 1340 C C . ALA B 1 20 ? 3.783 -12.164 9.539 1 42.66 20 ALA B C 1
ATOM 1342 O O . ALA B 1 20 ? 2.744 -11.5 9.578 1 42.66 20 ALA B O 1
ATOM 1343 N N . ALA B 1 21 ? 4.73 -11.578 8.922 1 54.44 21 ALA B N 1
ATOM 1344 C CA . ALA B 1 21 ? 4.477 -10.938 7.637 1 54.44 21 ALA B CA 1
ATOM 1345 C C . ALA B 1 21 ? 3.355 -11.641 6.883 1 54.44 21 ALA B C 1
ATOM 1347 O O . ALA B 1 21 ? 3.396 -12.859 6.691 1 54.44 21 ALA B O 1
ATOM 1348 N N . SER B 1 22 ? 2.121 -10.961 6.879 1 67.19 22 SER B N 1
ATOM 1349 C CA . SER B 1 22 ? 0.957 -11.516 6.199 1 67.19 22 SER B CA 1
ATOM 1350 C C . SER B 1 22 ? 1.289 -11.922 4.766 1 67.19 22 SER B C 1
ATOM 1352 O O . SER B 1 22 ? 2.047 -11.227 4.082 1 67.19 22 SER B O 1
ATOM 1354 N N . SER B 1 23 ? 0.977 -13.117 4.441 1 85.94 23 SER B N 1
ATOM 1355 C CA . SER B 1 23 ? 1.242 -13.656 3.113 1 85.94 23 SER B CA 1
ATOM 1356 C C . SER B 1 23 ? 0.59 -12.805 2.031 1 85.94 23 SER B C 1
ATOM 1358 O O . SER B 1 23 ? -0.472 -12.219 2.25 1 85.94 23 SER B O 1
ATOM 1360 N N . ILE B 1 24 ? 1.197 -12.633 0.979 1 93.38 24 ILE B N 1
ATOM 1361 C CA . ILE B 1 24 ? 0.737 -11.805 -0.13 1 93.38 24 ILE B CA 1
ATOM 1362 C C . ILE B 1 24 ? -0.393 -12.516 -0.87 1 93.38 24 ILE B C 1
ATOM 1364 O O . ILE B 1 24 ? -1.463 -11.938 -1.085 1 93.38 24 ILE B O 1
ATOM 1368 N N . ILE B 1 25 ? -0.198 -13.867 -1.109 1 94.25 25 ILE B N 1
ATOM 1369 C CA . ILE B 1 25 ? -1.139 -14.531 -2.004 1 94.25 25 ILE B CA 1
ATOM 1370 C C . ILE B 1 25 ? -1.891 -15.617 -1.241 1 94.25 25 ILE B C 1
ATOM 1372 O O . ILE B 1 25 ? -2.803 -16.25 -1.784 1 94.25 25 ILE B O 1
ATOM 1376 N N . TYR B 1 26 ? -1.586 -15.883 -0.003 1 93.25 26 TYR B N 1
ATOM 1377 C CA . TYR B 1 26 ? -2.305 -16.844 0.821 1 93.25 26 TYR B CA 1
ATOM 1378 C C . TYR B 1 26 ? -3.102 -16.141 1.913 1 93.25 26 TYR B C 1
ATOM 1380 O O . TYR B 1 26 ? -2.83 -14.992 2.242 1 93.25 26 TYR B O 1
ATOM 1388 N N . GLY B 1 27 ? -4.137 -16.797 2.357 1 95 27 GLY B N 1
ATOM 1389 C CA . GLY B 1 27 ? -4.957 -16.203 3.404 1 95 27 GLY B CA 1
ATOM 1390 C C . GLY B 1 27 ? -6.156 -17.062 3.779 1 95 27 GLY B C 1
ATOM 1391 O O . GLY B 1 27 ? -6.383 -18.109 3.188 1 95 27 GLY B O 1
ATOM 1392 N N . GLU B 1 28 ? -6.871 -16.594 4.742 1 95.94 28 GLU B N 1
ATOM 1393 C CA . GLU B 1 28 ? -7.957 -17.359 5.355 1 95.94 28 GLU B CA 1
ATOM 1394 C C . GLU B 1 28 ? -9.109 -17.562 4.379 1 95.94 28 GLU B C 1
ATOM 1396 O O . GLU B 1 28 ? -9.75 -18.609 4.379 1 95.94 28 GLU B O 1
ATOM 1401 N N . ALA B 1 29 ? -9.383 -16.578 3.5 1 97.81 29 ALA B N 1
ATOM 1402 C CA . ALA B 1 29 ? -10.516 -16.688 2.582 1 97.81 29 ALA B CA 1
ATOM 1403 C C . ALA B 1 29 ? -10.344 -17.875 1.633 1 97.81 29 ALA B C 1
ATOM 1405 O O . ALA B 1 29 ? -11.242 -18.703 1.491 1 97.81 29 ALA B O 1
ATOM 1406 N N . ALA B 1 30 ? -9.195 -17.953 1.036 1 95.88 30 ALA B N 1
ATOM 1407 C CA . ALA B 1 30 ? -8.922 -19.062 0.135 1 95.88 30 ALA B CA 1
ATOM 1408 C C . ALA B 1 30 ? -8.961 -20.391 0.881 1 95.88 30 ALA B C 1
ATOM 1410 O O . ALA B 1 30 ? -9.516 -21.375 0.385 1 95.88 30 ALA B O 1
ATOM 1411 N N . LYS B 1 31 ? -8.344 -20.422 2.027 1 95.88 31 LYS B N 1
ATOM 1412 C CA . LYS B 1 31 ? -8.312 -21.656 2.824 1 95.88 31 LYS B CA 1
ATOM 1413 C C . LYS B 1 31 ? -9.719 -22.125 3.172 1 95.88 31 LYS B C 1
ATOM 1415 O O . LYS B 1 31 ? -10.039 -23.297 3.01 1 95.88 31 LYS B O 1
ATOM 1420 N N . MET B 1 32 ? -10.484 -21.266 3.639 1 97.56 32 MET B N 1
ATOM 1421 C CA . MET B 1 32 ? -11.859 -21.594 4.027 1 97.56 32 MET B CA 1
ATOM 1422 C C . MET B 1 32 ? -12.68 -22.016 2.812 1 97.56 32 MET B C 1
ATOM 1424 O O . MET B 1 32 ? -13.445 -22.984 2.883 1 97.56 32 MET B O 1
ATOM 1428 N N . CYS B 1 33 ? -12.586 -21.281 1.676 1 98.12 33 CYS B N 1
ATOM 1429 C CA . CYS B 1 33 ? -13.398 -21.547 0.496 1 98.12 33 CYS B CA 1
ATOM 1430 C C . CYS B 1 33 ? -12.953 -22.844 -0.194 1 98.12 33 CYS B C 1
ATOM 1432 O O . CYS B 1 33 ? -13.734 -23.453 -0.926 1 98.12 33 CYS B O 1
ATOM 1434 N N . ALA B 1 34 ? -11.703 -23.297 0.057 1 95.5 34 ALA B N 1
ATOM 1435 C CA . ALA B 1 34 ? -11.188 -24.531 -0.521 1 95.5 34 ALA B CA 1
ATOM 1436 C C . ALA B 1 34 ? -11.891 -25.75 0.077 1 95.5 34 ALA B C 1
ATOM 1438 O O . ALA B 1 34 ? -11.812 -26.859 -0.472 1 95.5 34 ALA B O 1
ATOM 1439 N N . LYS B 1 35 ? -12.562 -25.656 1.142 1 96.25 35 LYS B N 1
ATOM 1440 C CA . LYS B 1 35 ? -13.258 -26.766 1.808 1 96.25 35 LYS B CA 1
ATOM 1441 C C . LYS B 1 35 ? -14.664 -26.938 1.246 1 96.25 35 LYS B C 1
ATOM 1443 O O . LYS B 1 35 ? -15.414 -27.797 1.703 1 96.25 35 LYS B O 1
ATOM 1448 N N . SER B 1 36 ? -14.984 -26.156 0.225 1 96.38 36 SER B N 1
ATOM 1449 C CA . SER B 1 36 ? -16.297 -26.266 -0.4 1 96.38 36 SER B CA 1
ATOM 1450 C C . SER B 1 36 ? -16.5 -27.625 -1.063 1 96.38 36 SER B C 1
ATOM 1452 O O . SER B 1 36 ? -15.531 -28.359 -1.265 1 96.38 36 SER B O 1
ATOM 1454 N N . ALA B 1 37 ? -17.75 -27.953 -1.382 1 94.44 37 ALA B N 1
ATOM 1455 C CA . ALA B 1 37 ? -18.156 -29.266 -1.889 1 94.44 37 ALA B CA 1
ATOM 1456 C C . ALA B 1 37 ? -17.422 -29.594 -3.191 1 94.44 37 ALA B C 1
ATOM 1458 O O . ALA B 1 37 ? -17.094 -30.75 -3.447 1 94.44 37 ALA B O 1
ATOM 1459 N N . ASP B 1 38 ? -17.25 -28.547 -4.102 1 92.69 38 ASP B N 1
ATOM 1460 C CA . ASP B 1 38 ? -16.531 -28.703 -5.363 1 92.69 38 ASP B CA 1
ATOM 1461 C C . ASP B 1 38 ? -15.812 -27.406 -5.742 1 92.69 38 ASP B C 1
ATOM 1463 O O . ASP B 1 38 ? -15.93 -26.406 -5.039 1 92.69 38 ASP B O 1
ATOM 1467 N N . TYR B 1 39 ? -15.062 -27.562 -6.832 1 90.69 39 TYR B N 1
ATOM 1468 C CA . TYR B 1 39 ? -14.25 -26.438 -7.258 1 90.69 39 TYR B CA 1
ATOM 1469 C C . TYR B 1 39 ? -15.117 -25.219 -7.582 1 90.69 39 TYR B C 1
ATOM 1471 O O . TYR B 1 39 ? -14.781 -24.094 -7.227 1 90.69 39 TYR B O 1
ATOM 1479 N N . ALA B 1 40 ? -16.25 -25.422 -8.273 1 93.81 40 ALA B N 1
ATOM 1480 C CA . ALA B 1 40 ? -17.156 -24.344 -8.641 1 93.81 40 ALA B CA 1
ATOM 1481 C C . ALA B 1 40 ? -17.719 -23.641 -7.406 1 93.81 40 ALA B C 1
ATOM 1483 O O . ALA B 1 40 ? -17.781 -22.406 -7.355 1 93.81 40 ALA B O 1
ATOM 1484 N N . ALA B 1 41 ? -18.078 -24.406 -6.426 1 96.38 41 ALA B N 1
ATOM 1485 C CA . ALA B 1 41 ? -18.594 -23.844 -5.176 1 96.38 41 ALA B CA 1
ATOM 1486 C C . ALA B 1 41 ? -17.5 -23.062 -4.453 1 96.38 41 ALA B C 1
ATOM 1488 O O . ALA B 1 41 ? -17.781 -22 -3.871 1 96.38 41 ALA B O 1
ATOM 1489 N N . GLY B 1 42 ? -16.312 -23.531 -4.484 1 96.31 42 GLY B N 1
ATOM 1490 C CA . GLY B 1 42 ? -15.195 -22.828 -3.881 1 96.31 42 GLY B CA 1
ATOM 1491 C C . GLY B 1 42 ? -14.906 -21.5 -4.543 1 96.31 42 GLY B C 1
ATOM 1492 O O . GLY B 1 42 ? -14.641 -20.5 -3.863 1 96.31 42 GLY B O 1
ATOM 1493 N N . THR B 1 43 ? -15.008 -21.5 -5.836 1 94.56 43 THR B N 1
ATOM 1494 C CA . THR B 1 43 ? -14.758 -20.266 -6.582 1 94.56 43 THR B CA 1
ATOM 1495 C C . THR B 1 43 ? -15.836 -19.234 -6.293 1 94.56 43 THR B C 1
ATOM 1497 O O . THR B 1 43 ? -15.539 -18.047 -6.145 1 94.56 43 THR B O 1
ATOM 1500 N N . ARG B 1 44 ? -17.062 -19.656 -6.211 1 96.94 44 ARG B N 1
ATOM 1501 C CA . ARG B 1 44 ? -18.141 -18.734 -5.852 1 96.94 44 ARG B CA 1
ATOM 1502 C C . ARG B 1 44 ? -17.953 -18.172 -4.449 1 96.94 44 ARG B C 1
ATOM 1504 O O . ARG B 1 44 ? -18.203 -17 -4.203 1 96.94 44 ARG B O 1
ATOM 1511 N N . CYS B 1 45 ? -17.531 -19.031 -3.559 1 98.5 45 CYS B N 1
ATOM 1512 C CA . CYS B 1 45 ? -17.234 -18.641 -2.188 1 98.5 45 CYS B CA 1
ATOM 1513 C C . CYS B 1 45 ? -16.156 -17.562 -2.152 1 98.5 45 CYS B C 1
ATOM 1515 O O . CYS B 1 45 ? -16.344 -16.516 -1.512 1 98.5 45 CYS B O 1
ATOM 1517 N N . LEU B 1 46 ? -15.125 -17.797 -2.842 1 98.06 46 LEU B N 1
ATOM 1518 C CA . LEU B 1 46 ? -14.008 -16.859 -2.836 1 98.06 46 LEU B CA 1
ATOM 1519 C C . LEU B 1 46 ? -14.406 -15.539 -3.486 1 98.06 46 LEU B C 1
ATOM 1521 O O . LEU B 1 46 ? -14.008 -14.469 -3.018 1 98.06 46 LEU B O 1
ATOM 1525 N N . GLU B 1 47 ? -15.156 -15.578 -4.543 1 98.12 47 GLU B N 1
ATOM 1526 C CA . GLU B 1 47 ? -15.68 -14.367 -5.18 1 98.12 47 GLU B CA 1
ATOM 1527 C C . GLU B 1 47 ? -16.547 -13.562 -4.211 1 98.12 47 GLU B C 1
ATOM 1529 O O . GLU B 1 47 ? -16.453 -12.336 -4.164 1 98.12 47 GLU B O 1
ATOM 1534 N N . ARG B 1 48 ? -17.344 -14.242 -3.473 1 98.56 48 ARG B N 1
ATOM 1535 C CA . ARG B 1 48 ? -18.172 -13.57 -2.48 1 98.56 48 ARG B CA 1
ATOM 1536 C C . ARG B 1 48 ? -17.312 -12.875 -1.431 1 98.56 48 ARG B C 1
ATOM 1538 O O . ARG B 1 48 ? -17.609 -11.742 -1.03 1 98.56 48 ARG B O 1
ATOM 1545 N N . GLN B 1 49 ? -16.297 -13.562 -0.998 1 98.62 49 GLN B N 1
ATOM 1546 C CA . GLN B 1 49 ? -15.383 -12.961 -0.034 1 98.62 49 GLN B CA 1
ATOM 1547 C C . GLN B 1 49 ? -14.719 -11.703 -0.607 1 98.62 49 GLN B C 1
ATOM 1549 O O . GLN B 1 49 ? -14.602 -10.688 0.08 1 98.62 49 GLN B O 1
ATOM 1554 N N . ARG B 1 50 ? -14.305 -11.75 -1.816 1 98.62 50 ARG B N 1
ATOM 1555 C CA . ARG B 1 50 ? -13.695 -10.586 -2.461 1 98.62 50 ARG B CA 1
ATOM 1556 C C . ARG B 1 50 ? -14.672 -9.422 -2.521 1 98.62 50 ARG B C 1
ATOM 1558 O O . ARG B 1 50 ? -14.32 -8.289 -2.166 1 98.62 50 ARG B O 1
ATOM 1565 N N . LYS B 1 51 ? -15.875 -9.719 -2.961 1 98.75 51 LYS B N 1
ATOM 1566 C CA . LYS B 1 51 ? -16.891 -8.68 -3.088 1 98.75 51 LYS B CA 1
ATOM 1567 C C . LYS B 1 51 ? -17.203 -8.055 -1.731 1 98.75 51 LYS B C 1
ATOM 1569 O O . LYS B 1 51 ? -17.406 -6.84 -1.631 1 98.75 51 LYS B O 1
ATOM 1574 N N . GLN B 1 52 ? -17.234 -8.867 -0.714 1 98.69 52 GLN B N 1
ATOM 1575 C CA . GLN B 1 52 ? -17.5 -8.367 0.631 1 98.69 52 GLN B CA 1
ATOM 1576 C C . GLN B 1 52 ? -16.391 -7.426 1.1 1 98.69 52 GLN B C 1
ATOM 1578 O O . GLN B 1 52 ? -16.672 -6.379 1.688 1 98.69 52 GLN B O 1
ATOM 1583 N N . THR B 1 53 ? -15.227 -7.812 0.847 1 98.62 53 THR B N 1
ATOM 1584 C CA . THR B 1 53 ? -14.109 -6.969 1.268 1 98.62 53 THR B CA 1
ATOM 1585 C C . THR B 1 53 ? -14.07 -5.68 0.451 1 98.62 53 THR B C 1
ATOM 1587 O O . THR B 1 53 ? -13.711 -4.621 0.97 1 98.62 53 THR B O 1
ATOM 1590 N N . GLU B 1 54 ? -14.422 -5.727 -0.816 1 98.75 54 GLU B N 1
ATOM 1591 C CA . GLU B 1 54 ? -14.508 -4.535 -1.655 1 98.75 54 GLU B CA 1
ATOM 1592 C C . GLU B 1 54 ? -15.594 -3.586 -1.154 1 98.75 54 GLU B C 1
ATOM 1594 O O . GLU B 1 54 ? -15.406 -2.367 -1.148 1 98.75 54 GLU B O 1
ATOM 1599 N N . GLN B 1 55 ? -16.688 -4.184 -0.755 1 98.81 55 GLN B N 1
ATOM 1600 C CA . GLN B 1 55 ? -17.766 -3.367 -0.202 1 98.81 55 GLN B CA 1
ATOM 1601 C C . GLN B 1 55 ? -17.328 -2.676 1.086 1 98.81 55 GLN B C 1
ATOM 1603 O O . GLN B 1 55 ? -17.609 -1.493 1.289 1 98.81 55 GLN B O 1
ATOM 1608 N N . ALA B 1 56 ? -16.672 -3.408 1.963 1 98.88 56 ALA B N 1
ATOM 1609 C CA . ALA B 1 56 ? -16.156 -2.822 3.197 1 98.88 56 ALA B CA 1
ATOM 1610 C C . ALA B 1 56 ? -15.172 -1.7 2.9 1 98.88 56 ALA B C 1
ATOM 1612 O O . ALA B 1 56 ? -15.172 -0.666 3.574 1 98.88 56 ALA B O 1
ATOM 1613 N N . LEU B 1 57 ? -14.367 -1.888 1.918 1 98.88 57 LEU B N 1
ATOM 1614 C CA . LEU B 1 57 ? -13.406 -0.863 1.513 1 98.88 57 LEU B CA 1
ATOM 1615 C C . LEU B 1 57 ? -14.125 0.381 1.002 1 98.88 57 LEU B C 1
ATOM 1617 O O . LEU B 1 57 ? -13.773 1.503 1.369 1 98.88 57 LEU B O 1
ATOM 1621 N N . GLN B 1 58 ? -15.148 0.162 0.196 1 98.69 58 GLN B N 1
ATOM 1622 C CA . GLN B 1 58 ? -15.914 1.284 -0.335 1 98.69 58 GLN B CA 1
ATOM 1623 C C . GLN B 1 58 ? -16.594 2.062 0.785 1 98.69 58 GLN B C 1
ATOM 1625 O O . GLN B 1 58 ? -16.641 3.295 0.755 1 98.69 58 GLN B O 1
ATOM 1630 N N . GLN B 1 59 ? -17.078 1.366 1.75 1 98.88 59 GLN B N 1
ATOM 1631 C CA . GLN B 1 59 ? -17.703 2.018 2.893 1 98.88 59 GLN B CA 1
ATOM 1632 C C . GLN B 1 59 ? -16.688 2.811 3.707 1 98.88 59 GLN B C 1
ATOM 1634 O O . GLN B 1 59 ? -16.969 3.926 4.148 1 98.88 59 GLN B O 1
ATOM 1639 N N . THR B 1 60 ? -15.57 2.24 3.912 1 98.88 60 THR B N 1
ATOM 1640 C CA . THR B 1 60 ? -14.516 2.924 4.652 1 98.88 60 THR B CA 1
ATOM 1641 C C . THR B 1 60 ? -14.047 4.168 3.902 1 98.88 60 THR B C 1
ATOM 1643 O O . THR B 1 60 ? -13.812 5.215 4.512 1 98.88 60 THR B O 1
ATOM 1646 N N . LEU B 1 61 ? -13.914 4.082 2.559 1 98.75 61 LEU B N 1
ATOM 1647 C CA . LEU B 1 61 ? -13.523 5.223 1.735 1 98.75 61 LEU B CA 1
ATOM 1648 C C . LEU B 1 61 ? -14.562 6.336 1.835 1 98.75 61 LEU B C 1
ATOM 1650 O O . LEU B 1 61 ? -14.203 7.512 1.934 1 98.75 61 LEU B O 1
ATOM 1654 N N . ALA B 1 62 ? -15.836 5.926 1.81 1 98.62 62 ALA B N 1
ATOM 1655 C CA . ALA B 1 62 ? -16.906 6.91 1.937 1 98.62 62 ALA B CA 1
ATOM 1656 C C . ALA B 1 62 ? -16.812 7.648 3.268 1 98.62 62 ALA B C 1
ATOM 1658 O O . ALA B 1 62 ? -17 8.867 3.322 1 98.62 62 ALA B O 1
ATOM 1659 N N . ALA B 1 63 ? -16.547 6.941 4.316 1 98 63 ALA B N 1
ATOM 1660 C CA . ALA B 1 63 ? -16.391 7.555 5.629 1 98 63 ALA B CA 1
ATOM 1661 C C . ALA B 1 63 ? -15.18 8.484 5.652 1 98 63 ALA B C 1
ATOM 1663 O O . ALA B 1 63 ? -15.242 9.586 6.211 1 98 63 ALA B O 1
ATOM 1664 N N . ALA B 1 64 ? -14.102 8.055 5.062 1 97.44 64 ALA B N 1
ATOM 1665 C CA . ALA B 1 64 ? -12.891 8.883 5.008 1 97.44 64 ALA B CA 1
ATOM 1666 C C . ALA B 1 64 ? -13.141 10.164 4.211 1 97.44 64 ALA B C 1
ATOM 1668 O O . ALA B 1 64 ? -12.711 11.242 4.617 1 97.44 64 ALA B O 1
ATOM 1669 N N . LEU B 1 65 ? -13.844 10.039 3.072 1 97.75 65 LEU B N 1
ATOM 1670 C CA . LEU B 1 65 ? -14.164 11.188 2.242 1 97.75 65 LEU B CA 1
ATOM 1671 C C . LEU B 1 65 ? -15.047 12.18 3 1 97.75 65 LEU B C 1
ATOM 1673 O O . LEU B 1 65 ? -14.844 13.391 2.916 1 97.75 65 LEU B O 1
ATOM 1677 N N . LYS B 1 66 ? -16 11.641 3.732 1 96.44 66 LYS B N 1
ATOM 1678 C CA . LYS B 1 66 ? -16.844 12.5 4.559 1 96.44 66 LYS B CA 1
ATOM 1679 C C . LYS B 1 66 ? -16.016 13.234 5.609 1 96.44 66 LYS B C 1
ATOM 1681 O O . LYS B 1 66 ? -16.203 14.43 5.832 1 96.44 66 LYS B O 1
ATOM 1686 N N . GLN B 1 67 ? -15.094 12.602 6.207 1 94.56 67 GLN B N 1
ATOM 1687 C CA . GLN B 1 67 ? -14.297 13.195 7.277 1 94.56 67 GLN B CA 1
ATOM 1688 C C . GLN B 1 67 ? -13.375 14.289 6.734 1 94.56 67 GLN B C 1
ATOM 1690 O O . GLN B 1 67 ? -13.258 15.359 7.324 1 94.56 67 GLN B O 1
ATOM 1695 N N . VAL B 1 68 ? -12.727 14.039 5.582 1 93.31 68 VAL B N 1
ATOM 1696 C CA . VAL B 1 68 ? -11.758 15.016 5.086 1 93.31 68 VAL B CA 1
ATOM 1697 C C . VAL B 1 68 ? -12.484 16.266 4.602 1 93.31 68 VAL B C 1
ATOM 1699 O O . VAL B 1 68 ? -11.867 17.312 4.414 1 93.31 68 VAL B O 1
ATOM 1702 N N . GLN B 1 69 ? -13.789 16.156 4.379 1 91.06 69 GLN B N 1
ATOM 1703 C CA . GLN B 1 69 ? -14.594 17.297 3.92 1 91.06 69 GLN B CA 1
ATOM 1704 C C . GLN B 1 69 ? -15.258 18 5.094 1 91.06 69 GLN B C 1
ATOM 1706 O O . GLN B 1 69 ? -15.93 19.016 4.906 1 91.06 69 GLN B O 1
ATOM 1711 N N . SER B 1 70 ? -15.023 17.438 6.242 1 86.62 70 SER B N 1
ATOM 1712 C CA . SER B 1 70 ? -15.656 18.031 7.418 1 86.62 70 SER B CA 1
ATOM 1713 C C . SER B 1 70 ? -14.828 19.188 7.969 1 86.62 70 SER B C 1
ATOM 1715 O O . SER B 1 70 ? -13.633 19.297 7.684 1 86.62 70 SER B O 1
ATOM 1717 N N . GLU B 1 71 ? -15.445 20.016 8.758 1 75.88 71 GLU B N 1
ATOM 1718 C CA . GLU B 1 71 ? -14.781 21.156 9.383 1 75.88 71 GLU B CA 1
ATOM 1719 C C . GLU B 1 71 ? -13.734 20.703 10.391 1 75.88 71 GLU B C 1
ATOM 1721 O O . GLU B 1 71 ? -12.805 21.453 10.711 1 75.88 71 GLU B O 1
ATOM 1726 N N . ASP B 1 72 ? -13.844 19.453 10.781 1 77.88 72 ASP B N 1
ATOM 1727 C CA . ASP B 1 72 ? -12.977 18.953 11.844 1 77.88 72 ASP B CA 1
ATOM 1728 C C . ASP B 1 72 ? -11.656 18.438 11.273 1 77.88 72 ASP B C 1
ATOM 1730 O O . ASP B 1 72 ? -10.734 18.109 12.031 1 77.88 72 ASP B O 1
ATOM 1734 N N . TRP B 1 73 ? -11.562 18.438 9.992 1 84.56 73 TRP B N 1
ATOM 1735 C CA . TRP B 1 73 ? -10.336 17.906 9.414 1 84.56 73 TRP B CA 1
ATOM 1736 C C . TRP B 1 73 ? -9.172 18.859 9.641 1 84.56 73 TRP B C 1
ATOM 1738 O O . TRP B 1 73 ? -8.062 18.422 9.977 1 84.56 73 TRP B O 1
ATOM 1748 N N . LEU B 1 74 ? -9.5 20.047 9.492 1 81.12 74 LEU B N 1
ATOM 1749 C CA . LEU B 1 74 ? -8.453 21.047 9.617 1 81.12 74 LEU B CA 1
ATOM 1750 C C . LEU B 1 74 ? -8.133 21.312 11.086 1 81.12 74 LEU B C 1
ATOM 1752 O O . LEU B 1 74 ? -9.039 21.344 11.93 1 81.12 74 LEU B O 1
ATOM 1756 N N . GLU B 1 75 ? -6.867 21.359 11.406 1 75.19 75 GLU B N 1
ATOM 1757 C CA . GLU B 1 75 ? -6.465 21.719 12.766 1 75.19 75 GLU B CA 1
ATOM 1758 C C . GLU B 1 75 ? -7.043 23.062 13.172 1 75.19 75 GLU B C 1
ATOM 1760 O O . GLU B 1 75 ? -7.113 23.984 12.359 1 75.19 75 GLU B O 1
ATOM 1765 N N . ALA B 1 76 ? -7.426 22.969 14.438 1 61.22 76 ALA B N 1
ATOM 1766 C CA . ALA B 1 76 ? -7.988 24.156 15.062 1 61.22 76 ALA B CA 1
ATOM 1767 C C . ALA B 1 76 ? -6.949 25.266 15.164 1 61.22 76 ALA B C 1
ATOM 1769 O O . ALA B 1 76 ? -5.75 25 15.258 1 61.22 76 ALA B O 1
ATOM 1770 N N . ASN B 1 77 ? -7.18 26.312 14.727 1 54.47 77 ASN B N 1
ATOM 1771 C CA . ASN B 1 77 ? -6.465 27.562 14.953 1 54.47 77 ASN B CA 1
ATOM 1772 C C . ASN B 1 77 ? -5.605 27.938 13.75 1 54.47 77 ASN B C 1
ATOM 1774 O O . ASN B 1 77 ? -4.824 28.891 13.812 1 54.47 77 ASN B O 1
ATOM 1778 N N . ALA B 1 78 ? -5.695 27.047 12.969 1 58.06 78 ALA B N 1
ATOM 1779 C CA . ALA B 1 78 ? -4.938 27.484 11.797 1 58.06 78 ALA B CA 1
ATOM 1780 C C . ALA B 1 78 ? -5.676 28.578 11.039 1 58.06 78 ALA B C 1
ATOM 1782 O O . ALA B 1 78 ? -6.906 28.578 10.969 1 58.06 78 ALA B O 1
ATOM 1783 N N . ASP B 1 79 ? -5.234 29.75 11.289 1 55.5 79 ASP B N 1
ATOM 1784 C CA . ASP B 1 79 ? -5.805 30.875 10.547 1 55.5 79 ASP B CA 1
ATOM 1785 C C . ASP B 1 79 ? -5.895 30.562 9.055 1 55.5 79 ASP B C 1
ATOM 1787 O O . ASP B 1 79 ? -4.922 30.734 8.32 1 55.5 79 ASP B O 1
ATOM 1791 N N . TYR B 1 80 ? -6.816 29.625 8.945 1 58.81 80 TYR B N 1
ATOM 1792 C CA . TYR B 1 80 ? -6.98 29.297 7.535 1 58.81 80 TYR B CA 1
ATOM 1793 C C . TYR B 1 80 ? -7.75 30.391 6.809 1 58.81 80 TYR B C 1
ATOM 1795 O O . TYR B 1 80 ? -8.844 30.781 7.234 1 58.81 80 TYR B O 1
ATOM 1803 N N . GLU B 1 81 ? -7.145 31.5 6.641 1 57.28 81 GLU B N 1
ATOM 1804 C CA . GLU B 1 81 ? -7.914 32.469 5.879 1 57.28 81 GLU B CA 1
ATOM 1805 C C . GLU B 1 81 ? -8.922 31.797 4.957 1 57.28 81 GLU B C 1
ATOM 1807 O O . GLU B 1 81 ? -9.133 30.594 5.051 1 57.28 81 GLU B O 1
ATOM 1812 N N . ASP B 1 82 ? -9.594 32.438 4.07 1 59.31 82 ASP B N 1
ATOM 1813 C CA . ASP B 1 82 ? -10.562 32.062 3.035 1 59.31 82 ASP B CA 1
ATOM 1814 C C . ASP B 1 82 ? -10.133 30.812 2.283 1 59.31 82 ASP B C 1
ATOM 1816 O O . ASP B 1 82 ? -10.836 30.344 1.389 1 59.31 82 ASP B O 1
ATOM 1820 N N . GLU B 1 83 ? -9.016 30.125 2.875 1 63.84 83 GLU B N 1
ATOM 1821 C CA . GLU B 1 83 ? -8.438 29.062 2.059 1 63.84 83 GLU B CA 1
ATOM 1822 C C . GLU B 1 83 ? -8.906 27.688 2.531 1 63.84 83 GLU B C 1
ATOM 1824 O O . GLU B 1 83 ? -8.68 26.688 1.856 1 63.84 83 GLU B O 1
ATOM 1829 N N . ASP B 1 84 ? -9.695 27.703 3.562 1 70 84 ASP B N 1
ATOM 1830 C CA . ASP B 1 84 ? -10.094 26.438 4.18 1 70 84 ASP B CA 1
ATOM 1831 C C . ASP B 1 84 ? -10.922 25.594 3.211 1 70 84 ASP B C 1
ATOM 1833 O O . ASP B 1 84 ? -10.68 24.391 3.066 1 70 84 ASP B O 1
ATOM 1837 N N . SER B 1 85 ? -11.797 26.406 2.523 1 73.31 85 SER B N 1
ATOM 1838 C CA . SER B 1 85 ? -12.68 25.688 1.607 1 73.31 85 SER B CA 1
ATOM 1839 C C . SER B 1 85 ? -11.891 25.016 0.492 1 73.31 85 SER B C 1
ATOM 1841 O O . SER B 1 85 ? -12.18 23.875 0.114 1 73.31 85 SER B O 1
ATOM 1843 N N . GLN B 1 86 ? -10.891 25.719 0.03 1 80.19 86 GLN B N 1
ATOM 1844 C CA . GLN B 1 86 ? -10.102 25.156 -1.065 1 80.19 86 GLN B CA 1
ATOM 1845 C C . GLN B 1 86 ? -9.258 23.984 -0.594 1 80.19 86 GLN B C 1
ATOM 1847 O O . GLN B 1 86 ? -9.086 23 -1.325 1 80.19 86 GLN B O 1
ATOM 1852 N N . ILE B 1 87 ? -8.773 24 0.66 1 82 87 ILE B N 1
ATOM 1853 C CA . ILE B 1 87 ? -7.965 22.922 1.206 1 82 87 ILE B CA 1
ATOM 1854 C C . ILE B 1 87 ? -8.82 21.656 1.324 1 82 87 ILE B C 1
ATOM 1856 O O . ILE B 1 87 ? -8.375 20.562 0.96 1 82 87 ILE B O 1
ATOM 1860 N N . VAL B 1 88 ? -10.047 21.891 1.724 1 84 88 VAL B N 1
ATOM 1861 C CA . VAL B 1 88 ? -10.969 20.766 1.91 1 84 88 VAL B CA 1
ATOM 1862 C C . VAL B 1 88 ? -11.281 20.125 0.562 1 84 88 VAL B C 1
ATOM 1864 O O . VAL B 1 88 ? -11.25 18.891 0.431 1 84 88 VAL B O 1
ATOM 1867 N N . VAL B 1 89 ? -11.555 20.953 -0.445 1 88.12 89 VAL B N 1
ATOM 1868 C CA . VAL B 1 89 ? -11.875 20.453 -1.778 1 88.12 89 VAL B CA 1
ATOM 1869 C C . VAL B 1 89 ? -10.656 19.734 -2.369 1 88.12 89 VAL B C 1
ATOM 1871 O O . VAL B 1 89 ? -10.789 18.656 -2.938 1 88.12 89 VAL B O 1
ATOM 1874 N N . ASP B 1 90 ? -9.523 20.297 -2.205 1 90.25 90 ASP B N 1
ATOM 1875 C CA . ASP B 1 90 ? -8.289 19.719 -2.727 1 90.25 90 ASP B CA 1
ATOM 1876 C C . ASP B 1 90 ? -7.977 18.391 -2.027 1 90.25 90 ASP B C 1
ATOM 1878 O O . ASP B 1 90 ? -7.52 17.438 -2.664 1 90.25 90 ASP B O 1
ATOM 1882 N N . THR B 1 91 ? -8.211 18.391 -0.745 1 93.69 91 THR B N 1
ATOM 1883 C CA . THR B 1 91 ? -7.941 17.188 0.027 1 93.69 91 THR B CA 1
ATOM 1884 C C . THR B 1 91 ? -8.859 16.047 -0.413 1 93.69 91 THR B C 1
ATOM 1886 O O . THR B 1 91 ? -8.398 14.914 -0.622 1 93.69 91 THR B O 1
ATOM 1889 N N . ALA B 1 92 ? -10.148 16.344 -0.615 1 96.12 92 ALA B N 1
ATOM 1890 C CA . ALA B 1 92 ? -11.094 15.328 -1.067 1 96.12 92 ALA B CA 1
ATOM 1891 C C . ALA B 1 92 ? -10.727 14.805 -2.451 1 96.12 92 ALA B C 1
ATOM 1893 O O . ALA B 1 92 ? -10.773 13.594 -2.699 1 96.12 92 ALA B O 1
ATOM 1894 N N . ASN B 1 93 ? -10.344 15.711 -3.334 1 97.44 93 ASN B N 1
ATOM 1895 C CA . ASN B 1 93 ? -9.922 15.312 -4.672 1 97.44 93 ASN B CA 1
ATOM 1896 C C . ASN B 1 93 ? -8.664 14.445 -4.625 1 97.44 93 ASN B C 1
ATOM 1898 O O . ASN B 1 93 ? -8.555 13.469 -5.367 1 97.44 93 ASN B O 1
ATOM 1902 N N . ALA B 1 94 ? -7.75 14.812 -3.785 1 97.81 94 ALA B N 1
ATOM 1903 C CA . ALA B 1 94 ? -6.535 14.016 -3.625 1 97.81 94 ALA B CA 1
ATOM 1904 C C . ALA B 1 94 ? -6.863 12.609 -3.123 1 97.81 94 ALA B C 1
ATOM 1906 O O . ALA B 1 94 ? -6.258 11.633 -3.566 1 97.81 94 ALA B O 1
ATOM 1907 N N . LEU B 1 95 ? -7.812 12.516 -2.182 1 98.5 95 LEU B N 1
ATOM 1908 C CA . LEU B 1 95 ? -8.18 11.203 -1.655 1 98.5 95 LEU B CA 1
ATOM 1909 C C . LEU B 1 95 ? -8.828 10.344 -2.736 1 98.5 95 LEU B C 1
ATOM 1911 O O . LEU B 1 95 ? -8.547 9.148 -2.836 1 98.5 95 LEU B O 1
ATOM 1915 N N . ARG B 1 96 ? -9.664 10.953 -3.568 1 98.69 96 ARG B N 1
ATOM 1916 C CA . ARG B 1 96 ? -10.258 10.219 -4.684 1 98.69 96 ARG B CA 1
ATOM 1917 C C . ARG B 1 96 ? -9.188 9.75 -5.66 1 98.69 96 ARG B C 1
ATOM 1919 O O . ARG B 1 96 ? -9.219 8.602 -6.113 1 98.69 96 ARG B O 1
ATOM 1926 N N . GLY B 1 97 ? -8.305 10.656 -6.023 1 98.81 97 GLY B N 1
ATOM 1927 C CA . GLY B 1 97 ? -7.199 10.289 -6.891 1 98.81 97 GLY B CA 1
ATOM 1928 C C . GLY B 1 97 ? -6.312 9.203 -6.297 1 98.81 97 GLY B C 1
ATOM 1929 O O . GLY B 1 97 ? -5.848 8.312 -7.012 1 98.81 97 GLY B O 1
ATOM 1930 N N . ASP B 1 98 ? -6.078 9.32 -5.016 1 98.81 98 ASP B N 1
ATOM 1931 C CA . ASP B 1 98 ? -5.305 8.32 -4.289 1 98.81 98 ASP B CA 1
ATOM 1932 C C . ASP B 1 98 ? -5.953 6.941 -4.402 1 98.81 98 ASP B C 1
ATOM 1934 O O . ASP B 1 98 ? -5.27 5.949 -4.668 1 98.81 98 ASP B O 1
ATOM 1938 N N . GLN B 1 99 ? -7.258 6.883 -4.207 1 98.88 99 GLN B N 1
ATOM 1939 C CA . GLN B 1 99 ? -7.961 5.609 -4.297 1 98.88 99 GLN B CA 1
ATOM 1940 C C . GLN B 1 99 ? -7.836 5.012 -5.695 1 98.88 99 GLN B C 1
ATOM 1942 O O . GLN B 1 99 ? -7.613 3.807 -5.844 1 98.88 99 GLN B O 1
ATOM 1947 N N . ALA B 1 100 ? -7.984 5.82 -6.703 1 98.88 100 ALA B N 1
ATOM 1948 C CA . ALA B 1 100 ? -7.863 5.352 -8.086 1 98.88 100 ALA B CA 1
ATOM 1949 C C . ALA B 1 100 ? -6.469 4.797 -8.352 1 98.88 100 ALA B C 1
ATOM 1951 O O . ALA B 1 100 ? -6.32 3.746 -8.984 1 98.88 100 ALA B O 1
ATOM 1952 N N . ALA B 1 101 ? -5.438 5.523 -7.961 1 98.88 101 ALA B N 1
ATOM 1953 C CA . ALA B 1 101 ? -4.062 5.062 -8.133 1 98.88 101 ALA B CA 1
ATOM 1954 C C . ALA B 1 101 ? -3.818 3.766 -7.363 1 98.88 101 ALA B C 1
ATOM 1956 O O . ALA B 1 101 ? -3.139 2.863 -7.859 1 98.88 101 ALA B O 1
ATOM 1957 N N . TRP B 1 102 ? -4.375 3.689 -6.148 1 98.88 102 TRP B N 1
ATOM 1958 C CA . TRP B 1 102 ? -4.219 2.496 -5.324 1 98.88 102 TRP B CA 1
ATOM 1959 C C . TRP B 1 102 ? -4.859 1.285 -5.992 1 98.88 102 TRP B C 1
ATOM 1961 O O . TRP B 1 102 ? -4.309 0.182 -5.957 1 98.88 102 TRP B O 1
ATOM 1971 N N . GLU B 1 103 ? -6.035 1.48 -6.602 1 98.88 103 GLU B N 1
ATOM 1972 C CA . GLU B 1 103 ? -6.711 0.382 -7.285 1 98.88 103 GLU B CA 1
ATOM 1973 C C . GLU B 1 103 ? -5.859 -0.159 -8.43 1 98.88 103 GLU B C 1
ATOM 1975 O O . GLU B 1 103 ? -5.793 -1.371 -8.648 1 98.88 103 GLU B O 1
ATOM 1980 N N . LYS B 1 104 ? -5.273 0.756 -9.133 1 98.88 104 LYS B N 1
ATOM 1981 C CA . LYS B 1 104 ? -4.375 0.333 -10.203 1 98.88 104 LYS B CA 1
ATOM 1982 C C . LYS B 1 104 ? -3.156 -0.397 -9.648 1 98.88 104 LYS B C 1
ATOM 1984 O O . LYS B 1 104 ? -2.734 -1.418 -10.195 1 98.88 104 LYS B O 1
ATOM 1989 N N . HIS B 1 105 ? -2.551 0.078 -8.57 1 98.88 105 HIS B N 1
ATOM 1990 C CA . HIS B 1 105 ? -1.455 -0.581 -7.867 1 98.88 105 HIS B CA 1
ATOM 1991 C C . HIS B 1 105 ? -1.846 -1.99 -7.438 1 98.88 105 HIS B C 1
ATOM 1993 O O . HIS B 1 105 ? -1.131 -2.953 -7.723 1 98.88 105 HIS B O 1
ATOM 1999 N N . LYS B 1 106 ? -3.039 -2.123 -6.828 1 98.81 106 LYS B N 1
ATOM 2000 C CA . LYS B 1 106 ? -3.529 -3.42 -6.371 1 98.81 106 LYS B CA 1
ATOM 2001 C C . LYS B 1 106 ? -3.607 -4.414 -7.527 1 98.81 106 LYS B C 1
ATOM 2003 O O . LYS B 1 106 ? -3.115 -5.543 -7.418 1 98.81 106 LYS B O 1
ATOM 2008 N N . ALA B 1 107 ? -4.227 -3.992 -8.625 1 98.44 107 ALA B N 1
ATOM 2009 C CA . ALA B 1 107 ? -4.449 -4.891 -9.758 1 98.44 107 ALA B CA 1
ATOM 2010 C C . ALA B 1 107 ? -3.125 -5.391 -10.328 1 98.44 107 ALA B C 1
ATOM 2012 O O . ALA B 1 107 ? -2.951 -6.59 -10.555 1 98.44 107 ALA B O 1
ATOM 2013 N N . LEU B 1 108 ? -2.182 -4.48 -10.5 1 98.69 108 LEU B N 1
ATOM 2014 C CA . LEU B 1 108 ? -0.911 -4.836 -11.125 1 98.69 108 LEU B CA 1
ATOM 2015 C C . LEU B 1 108 ? -0.03 -5.621 -10.164 1 98.69 108 LEU B C 1
ATOM 2017 O O . LEU B 1 108 ? 0.654 -6.566 -10.57 1 98.69 108 LEU B O 1
ATOM 2021 N N . PHE B 1 109 ? -0.055 -5.281 -8.859 1 98.56 109 PHE B N 1
ATOM 2022 C CA . PHE B 1 109 ? 0.733 -5.988 -7.859 1 98.56 109 PHE B CA 1
ATOM 2023 C C . PHE B 1 109 ? 0.272 -7.438 -7.73 1 98.56 109 PHE B C 1
ATOM 2025 O O . PHE B 1 109 ? 1.095 -8.352 -7.688 1 98.56 109 PHE B O 1
ATOM 2032 N N . CYS B 1 110 ? -1.054 -7.613 -7.715 1 98.06 110 CYS B N 1
ATOM 2033 C CA . CYS B 1 110 ? -1.568 -8.969 -7.562 1 98.06 110 CYS B CA 1
ATOM 2034 C C . CYS B 1 110 ? -1.361 -9.773 -8.836 1 98.06 110 CYS B C 1
ATOM 2036 O O . CYS B 1 110 ? -1.19 -11 -8.789 1 98.06 110 CYS B O 1
ATOM 2038 N N . GLN B 1 111 ? -1.347 -9.141 -10.039 1 96.5 111 GLN B N 1
ATOM 2039 C CA . GLN B 1 111 ? -0.965 -9.812 -11.273 1 96.5 111 GLN B CA 1
ATOM 2040 C C . GLN B 1 111 ? 0.46 -10.352 -11.188 1 96.5 111 GLN B C 1
ATOM 2042 O O . GLN B 1 111 ? 0.723 -11.492 -11.578 1 96.5 111 GLN B O 1
ATOM 2047 N N . VAL B 1 112 ? 1.331 -9.555 -10.609 1 96.56 112 VAL B N 1
ATOM 2048 C CA . VAL B 1 112 ? 2.721 -9.977 -10.469 1 96.56 112 VAL B CA 1
ATOM 2049 C C . VAL B 1 112 ? 2.814 -11.109 -9.453 1 96.56 112 VAL B C 1
ATOM 2051 O O . VAL B 1 112 ? 3.422 -12.148 -9.727 1 96.56 112 VAL B O 1
ATOM 2054 N N . ALA B 1 113 ? 2.207 -10.969 -8.359 1 95.38 113 ALA B N 1
ATOM 2055 C CA . ALA B 1 113 ? 2.338 -11.891 -7.234 1 95.38 113 ALA B CA 1
ATOM 2056 C C . ALA B 1 113 ? 1.801 -13.273 -7.594 1 95.38 113 ALA B C 1
ATOM 2058 O O . ALA B 1 113 ? 2.246 -14.281 -7.043 1 95.38 113 ALA B O 1
ATOM 2059 N N . SER B 1 114 ? 0.909 -13.32 -8.5 1 93.44 114 SER B N 1
ATOM 2060 C CA . SER B 1 114 ? 0.288 -14.594 -8.852 1 93.44 114 SER B CA 1
ATOM 2061 C C . SER B 1 114 ? 0.897 -15.18 -10.117 1 93.44 114 SER B C 1
ATOM 2063 O O . SER B 1 114 ? 0.464 -16.234 -10.594 1 93.44 114 SER B O 1
ATOM 2065 N N . SER B 1 115 ? 1.86 -14.555 -10.703 1 90.5 115 SER B N 1
ATOM 2066 C CA . SER B 1 115 ? 2.336 -14.898 -12.039 1 90.5 115 SER B CA 1
ATOM 2067 C C . SER B 1 115 ? 3.348 -16.047 -11.992 1 90.5 115 SER B C 1
ATOM 2069 O O . SER B 1 115 ? 3.887 -16.438 -13.023 1 90.5 115 SER B O 1
ATOM 2071 N N . GLN B 1 116 ? 3.564 -16.609 -10.812 1 84.75 116 GLN B N 1
ATOM 2072 C CA . GLN B 1 116 ? 4.473 -17.75 -10.727 1 84.75 116 GLN B CA 1
ATOM 2073 C C . GLN B 1 116 ? 3.879 -18.969 -11.398 1 84.75 116 GLN B C 1
ATOM 2075 O O . GLN B 1 116 ? 4.594 -19.938 -11.688 1 84.75 116 GLN B O 1
ATOM 2080 N N . ILE B 1 117 ? 2.592 -18.906 -11.586 1 79.56 117 ILE B N 1
ATOM 2081 C CA . ILE B 1 117 ? 1.9 -19.969 -12.32 1 79.56 117 ILE B CA 1
ATOM 2082 C C . ILE B 1 117 ? 1.179 -19.375 -13.523 1 79.56 117 ILE B C 1
ATOM 2084 O O . ILE B 1 117 ? 0.958 -18.156 -13.586 1 79.56 117 ILE B O 1
ATOM 2088 N N . SER B 1 118 ? 0.852 -20.234 -14.484 1 77.94 118 SER B N 1
ATOM 2089 C CA . SER B 1 118 ? 0.15 -19.781 -15.68 1 77.94 118 SER B CA 1
ATOM 2090 C C . SER B 1 118 ? -1.228 -19.219 -15.328 1 77.94 118 SER B C 1
ATOM 2092 O O . SER B 1 118 ? -1.938 -19.781 -14.5 1 77.94 118 SER B O 1
ATOM 2094 N N . ALA B 1 119 ? -1.51 -18.141 -16.016 1 79.06 119 ALA B N 1
ATOM 2095 C CA . ALA B 1 119 ? -2.824 -17.531 -15.836 1 79.06 119 ALA B CA 1
ATOM 2096 C C . ALA B 1 119 ? -3.932 -18.453 -16.328 1 79.06 119 ALA B C 1
ATOM 2098 O O . ALA B 1 119 ? -5.105 -18.25 -16.016 1 79.06 119 ALA B O 1
ATOM 2099 N N . LYS B 1 120 ? -3.57 -19.422 -17.047 1 79.44 120 LYS B N 1
ATOM 2100 C CA . LYS B 1 120 ? -4.543 -20.359 -17.594 1 79.44 120 LYS B CA 1
ATOM 2101 C C . LYS B 1 120 ? -4.934 -21.422 -16.562 1 79.44 120 LYS B C 1
ATOM 2103 O O . LYS B 1 120 ? -5.93 -22.125 -16.734 1 79.44 120 LYS B O 1
ATOM 2108 N N . THR B 1 121 ? -4.172 -21.562 -15.5 1 82.06 121 THR B N 1
ATOM 2109 C CA . THR B 1 121 ? -4.477 -22.547 -14.461 1 82.06 121 THR B CA 1
ATOM 2110 C C . THR B 1 121 ? -5.508 -21.984 -13.484 1 82.06 121 THR B C 1
ATOM 2112 O O . THR B 1 121 ? -5.488 -20.797 -13.156 1 82.06 121 THR B O 1
ATOM 2115 N N . PRO B 1 122 ? -6.441 -22.844 -13.094 1 81 122 PRO B N 1
ATOM 2116 C CA . PRO B 1 122 ? -7.465 -22.391 -12.148 1 81 122 PRO B CA 1
ATOM 2117 C C . PRO B 1 122 ? -6.871 -21.828 -10.859 1 81 122 PRO B C 1
ATOM 2119 O O . PRO B 1 122 ? -7.465 -20.953 -10.234 1 81 122 PRO B O 1
ATOM 2122 N N . ASN B 1 123 ? -5.707 -22.281 -10.531 1 87.81 123 ASN B N 1
ATOM 2123 C CA . ASN B 1 123 ? -5.105 -21.828 -9.273 1 87.81 123 ASN B CA 1
ATOM 2124 C C . ASN B 1 123 ? -4.637 -20.391 -9.359 1 87.81 123 ASN B C 1
ATOM 2126 O O . ASN B 1 123 ? -4.477 -19.719 -8.336 1 87.81 123 ASN B O 1
ATOM 2130 N N . TYR B 1 124 ? -4.445 -19.938 -10.578 1 89.25 124 TYR B N 1
ATOM 2131 C CA . TYR B 1 124 ? -4.074 -18.531 -10.758 1 89.25 124 TYR B CA 1
ATOM 2132 C C . TYR B 1 124 ? -5.148 -17.609 -10.195 1 89.25 124 TYR B C 1
ATOM 2134 O O . TYR B 1 124 ? -4.844 -16.672 -9.461 1 89.25 124 TYR B O 1
ATOM 2142 N N . TRP B 1 125 ? -6.41 -17.875 -10.562 1 93.31 125 TRP B N 1
ATOM 2143 C CA . TRP B 1 125 ? -7.508 -17.031 -10.109 1 93.31 125 TRP B CA 1
ATOM 2144 C C . TRP B 1 125 ? -7.617 -17.047 -8.586 1 93.31 125 TRP B C 1
ATOM 2146 O O . TRP B 1 125 ? -7.879 -16.016 -7.961 1 93.31 125 TRP B O 1
ATOM 2156 N N . VAL B 1 126 ? -7.406 -18.188 -7.977 1 95.12 126 VAL B N 1
ATOM 2157 C CA . VAL B 1 126 ? -7.5 -18.328 -6.523 1 95.12 126 VAL B CA 1
ATOM 2158 C C . VAL B 1 126 ? -6.422 -17.484 -5.855 1 95.12 126 VAL B C 1
ATOM 2160 O O . VAL B 1 126 ? -6.719 -16.688 -4.949 1 95.12 126 VAL B O 1
ATOM 2163 N N . LEU B 1 127 ? -5.207 -17.516 -6.309 1 94.19 127 LEU B N 1
ATOM 2164 C CA . LEU B 1 127 ? -4.09 -16.797 -5.723 1 94.19 127 LEU B CA 1
ATOM 2165 C C . LEU B 1 127 ? -4.27 -15.289 -5.906 1 94.19 127 LEU B C 1
ATOM 2167 O O . LEU B 1 127 ? -4.098 -14.516 -4.961 1 94.19 127 LEU B O 1
ATOM 2171 N N . SER B 1 128 ? -4.629 -14.922 -7.152 1 96.31 128 SER B N 1
ATOM 2172 C CA . SER B 1 128 ? -4.82 -13.5 -7.445 1 96.31 128 SER B CA 1
ATOM 2173 C C . SER B 1 128 ? -5.961 -12.914 -6.621 1 96.31 128 SER B C 1
ATOM 2175 O O . SER B 1 128 ? -5.848 -11.812 -6.09 1 96.31 128 SER B O 1
ATOM 2177 N N . THR B 1 129 ? -7.023 -13.688 -6.512 1 97.5 129 THR B N 1
ATOM 2178 C CA . THR B 1 129 ? -8.18 -13.219 -5.762 1 97.5 129 THR B CA 1
ATOM 2179 C C . THR B 1 129 ? -7.852 -13.094 -4.277 1 97.5 129 THR B C 1
ATOM 2181 O O . THR B 1 129 ? -8.227 -12.117 -3.631 1 97.5 129 THR B O 1
ATOM 2184 N N . GLN B 1 130 ? -7.172 -14.055 -3.717 1 97.75 130 GLN B N 1
ATOM 2185 C CA . GLN B 1 130 ? -6.762 -13.953 -2.32 1 97.75 130 GLN B CA 1
ATOM 2186 C C . GLN B 1 130 ? -5.832 -12.766 -2.1 1 97.75 130 GLN B C 1
ATOM 2188 O O . GLN B 1 130 ? -5.914 -12.086 -1.074 1 97.75 130 GLN B O 1
ATOM 2193 N N . CYS B 1 131 ? -4.977 -12.516 -3.021 1 98.12 131 CYS B N 1
ATOM 2194 C CA . CYS B 1 131 ? -4.121 -11.328 -2.975 1 98.12 131 CYS B CA 1
ATOM 2195 C C . CYS B 1 131 ? -4.953 -10.055 -2.904 1 98.12 131 CYS B C 1
ATOM 2197 O O . CYS B 1 131 ? -4.672 -9.172 -2.094 1 98.12 131 CYS B O 1
ATOM 2199 N N . GLU B 1 132 ? -5.961 -9.961 -3.76 1 98.69 132 GLU B N 1
ATOM 2200 C CA . GLU B 1 132 ? -6.82 -8.781 -3.764 1 98.69 132 GLU B CA 1
ATOM 2201 C C . GLU B 1 132 ? -7.539 -8.617 -2.428 1 98.69 132 GLU B C 1
ATOM 2203 O O . GLU B 1 132 ? -7.676 -7.5 -1.926 1 98.69 132 GLU B O 1
ATOM 2208 N N . ILE B 1 133 ? -7.969 -9.703 -1.872 1 98.69 133 ILE B N 1
ATOM 2209 C CA . ILE B 1 133 ? -8.633 -9.656 -0.572 1 98.69 133 ILE B CA 1
ATOM 2210 C C . ILE B 1 133 ? -7.656 -9.141 0.485 1 98.69 133 ILE B C 1
ATOM 2212 O O . ILE B 1 133 ? -8.008 -8.281 1.295 1 98.69 133 ILE B O 1
ATOM 2216 N N . ASN B 1 134 ? -6.434 -9.648 0.465 1 98.25 134 ASN B N 1
ATOM 2217 C CA . ASN B 1 134 ? -5.414 -9.195 1.404 1 98.25 134 ASN B CA 1
ATOM 2218 C C . ASN B 1 134 ? -5.145 -7.699 1.257 1 98.25 134 ASN B C 1
ATOM 2220 O O . ASN B 1 134 ? -5.055 -6.98 2.252 1 98.25 134 ASN B O 1
ATOM 2224 N N . MET B 1 135 ? -5.043 -7.246 0.017 1 98.44 135 MET B N 1
ATOM 2225 C CA . MET B 1 135 ? -4.762 -5.836 -0.247 1 98.44 135 MET B CA 1
ATOM 2226 C C . MET B 1 135 ? -5.938 -4.961 0.17 1 98.44 135 MET B C 1
ATOM 2228 O O . MET B 1 135 ? -5.742 -3.861 0.693 1 98.44 135 MET B O 1
ATOM 2232 N N . ASN B 1 136 ? -7.121 -5.465 -0.086 1 98.75 136 ASN B N 1
ATOM 2233 C CA . ASN B 1 136 ? -8.289 -4.723 0.367 1 98.75 136 ASN B CA 1
ATOM 2234 C C . ASN B 1 136 ? -8.273 -4.52 1.88 1 98.75 136 ASN B C 1
ATOM 2236 O O . ASN B 1 136 ? -8.523 -3.414 2.365 1 98.75 136 ASN B O 1
ATOM 2240 N N . LYS B 1 137 ? -8.039 -5.543 2.596 1 98.38 137 LYS B N 1
ATOM 2241 C CA . LYS B 1 137 ? -8.023 -5.473 4.055 1 98.38 137 LYS B CA 1
ATOM 2242 C C . LYS B 1 137 ? -6.945 -4.512 4.551 1 98.38 137 LYS B C 1
ATOM 2244 O O . LYS B 1 137 ? -7.184 -3.729 5.469 1 98.38 137 LYS B O 1
ATOM 2249 N N . ALA B 1 138 ? -5.801 -4.598 3.949 1 97.25 138 ALA B N 1
ATOM 2250 C CA . ALA B 1 138 ? -4.723 -3.688 4.32 1 97.25 138 ALA B CA 1
ATOM 2251 C C . ALA B 1 138 ? -5.105 -2.236 4.043 1 97.25 138 ALA B C 1
ATOM 2253 O O . ALA B 1 138 ? -4.777 -1.341 4.824 1 97.25 138 ALA B O 1
ATOM 2254 N N . ARG B 1 139 ? -5.777 -1.993 2.938 1 98.5 139 ARG B N 1
ATOM 2255 C CA . ARG B 1 139 ? -6.207 -0.647 2.574 1 98.5 139 ARG B CA 1
ATOM 2256 C C . ARG B 1 139 ? -7.254 -0.125 3.553 1 98.5 139 ARG B C 1
ATOM 2258 O O . ARG B 1 139 ? -7.246 1.056 3.906 1 98.5 139 ARG B O 1
ATOM 2265 N N . ILE B 1 140 ? -8.156 -0.994 3.938 1 98.62 140 ILE B N 1
ATOM 2266 C CA . ILE B 1 140 ? -9.148 -0.621 4.938 1 98.62 140 ILE B CA 1
ATOM 2267 C C . ILE B 1 140 ? -8.453 -0.136 6.207 1 98.62 140 ILE B C 1
ATOM 2269 O O . ILE B 1 140 ? -8.797 0.917 6.746 1 98.62 140 ILE B O 1
ATOM 2273 N N . ASP B 1 141 ? -7.453 -0.895 6.648 1 97.31 141 ASP B N 1
ATOM 2274 C CA . ASP B 1 141 ? -6.699 -0.517 7.84 1 97.31 141 ASP B CA 1
ATOM 2275 C C . ASP B 1 141 ? -5.988 0.819 7.641 1 97.31 141 ASP B C 1
ATOM 2277 O O . ASP B 1 141 ? -5.941 1.648 8.555 1 97.31 141 ASP B O 1
ATOM 2281 N N . GLU B 1 142 ? -5.457 1.061 6.512 1 97.19 142 GLU B N 1
ATOM 2282 C CA . GLU B 1 142 ? -4.754 2.301 6.195 1 97.19 142 GLU B CA 1
ATOM 2283 C C . GLU B 1 142 ? -5.695 3.5 6.254 1 97.19 142 GLU B C 1
ATOM 2285 O O . GLU B 1 142 ? -5.355 4.535 6.828 1 97.19 142 GLU B O 1
ATOM 2290 N N . LEU B 1 143 ? -6.863 3.334 5.68 1 98.19 143 LEU B N 1
ATOM 2291 C CA . LEU B 1 143 ? -7.84 4.414 5.668 1 98.19 143 LEU B CA 1
ATOM 2292 C C . LEU B 1 143 ? -8.359 4.695 7.074 1 98.19 143 LEU B C 1
ATOM 2294 O O . LEU B 1 143 ? -8.594 5.852 7.434 1 98.19 143 LEU B O 1
ATOM 2298 N N . LYS B 1 144 ? -8.523 3.633 7.836 1 97.19 144 LYS B N 1
ATOM 2299 C CA . LYS B 1 144 ? -8.93 3.822 9.227 1 97.19 144 LYS B CA 1
ATOM 2300 C C . LYS B 1 144 ? -7.863 4.57 10.016 1 97.19 144 LYS B C 1
ATOM 2302 O O . LYS B 1 144 ? -8.18 5.438 10.828 1 97.19 144 LYS B O 1
ATOM 2307 N N . ALA B 1 145 ? -6.645 4.203 9.805 1 95.62 145 ALA B N 1
ATOM 2308 C CA . ALA B 1 145 ? -5.543 4.906 10.453 1 95.62 145 ALA B CA 1
ATOM 2309 C C . ALA B 1 145 ? -5.508 6.375 10.039 1 95.62 145 ALA B C 1
ATOM 2311 O O . ALA B 1 145 ? -5.219 7.254 10.852 1 95.62 145 ALA B O 1
ATOM 2312 N N . LEU B 1 146 ? -5.789 6.668 8.75 1 95 146 LEU B N 1
ATOM 2313 C CA . LEU B 1 146 ? -5.855 8.039 8.25 1 95 146 LEU B CA 1
ATOM 2314 C C . LEU B 1 146 ? -6.914 8.836 9 1 95 146 LEU B C 1
ATOM 2316 O O . LEU B 1 146 ? -6.652 9.961 9.438 1 95 146 LEU B O 1
ATOM 2320 N N . MET B 1 147 ? -8.023 8.234 9.18 1 93.62 147 MET B N 1
ATOM 2321 C CA . MET B 1 147 ? -9.125 8.906 9.852 1 93.62 147 MET B CA 1
ATOM 2322 C C . MET B 1 147 ? -8.836 9.094 11.336 1 93.62 147 MET B C 1
ATOM 2324 O O . MET B 1 147 ? -9.273 10.07 11.945 1 93.62 147 MET B O 1
ATOM 2328 N N . ALA B 1 148 ? -8.055 8.227 11.891 1 92.06 148 ALA B N 1
ATOM 2329 C CA . ALA B 1 148 ? -7.762 8.25 13.32 1 92.06 148 ALA B CA 1
ATOM 2330 C C . ALA B 1 148 ? -6.766 9.352 13.664 1 92.06 148 ALA B C 1
ATOM 2332 O O . ALA B 1 148 ? -6.57 9.68 14.836 1 92.06 148 ALA B O 1
ATOM 2333 N N . GLN B 1 149 ? -6.117 9.867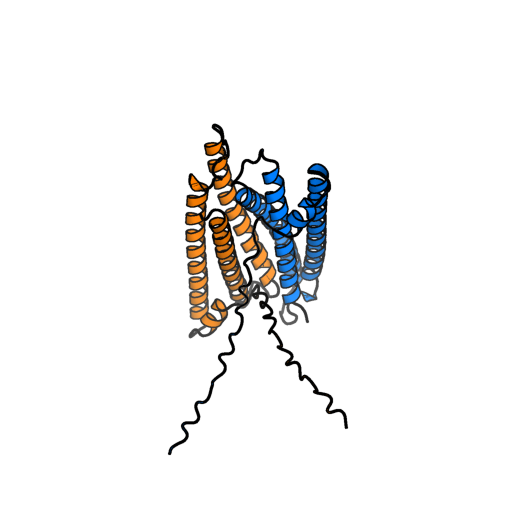 12.656 1 84.38 149 GLN B N 1
ATOM 2334 C CA . GLN B 1 149 ? -5.148 10.93 12.906 1 84.38 149 GLN B CA 1
ATOM 2335 C C . GLN B 1 149 ? -5.832 12.172 13.469 1 84.38 149 GLN B C 1
ATOM 2337 O O . GLN B 1 149 ? -5.195 12.992 14.141 1 84.38 149 GLN B O 1
ATOM 2342 N N . VAL B 1 150 ? -7.031 12.539 13.086 1 71.5 150 VAL B N 1
ATOM 2343 C CA . VAL B 1 150 ? -7.73 13.758 13.492 1 71.5 150 VAL B CA 1
ATOM 2344 C C . VAL B 1 150 ? -8.656 13.461 14.664 1 71.5 150 VAL B C 1
ATOM 2346 O O . VAL B 1 150 ? -9.344 14.352 15.164 1 71.5 150 VAL B O 1
ATOM 2349 N N . GLN B 1 151 ? -8.703 12.25 15.125 1 57.94 151 GLN B N 1
ATOM 2350 C CA . GLN B 1 151 ? -9.68 12.023 16.188 1 57.94 151 GLN B CA 1
ATOM 2351 C C . GLN B 1 151 ? -9.32 12.82 17.438 1 57.94 151 GLN B C 1
ATOM 2353 O O . GLN B 1 151 ? -8.148 12.891 17.828 1 57.94 151 GLN B O 1
ATOM 2358 N N . PRO B 1 152 ? -10.43 13.586 17.953 1 48.59 152 PRO B N 1
ATOM 2359 C CA . PRO B 1 152 ? -10.328 14.43 19.141 1 48.59 152 PRO B CA 1
ATOM 2360 C C . PRO B 1 152 ? -9.789 13.672 20.359 1 48.59 152 PRO B C 1
ATOM 2362 O O . PRO B 1 152 ? -9.93 12.445 20.438 1 48.59 152 PRO B O 1
#

InterPro domains:
  IPR009739 Lysozyme inhibitor LprI-like, N-terminal [PF07007] (33-143)

pLDDT: mean 84.66, std 18.81, range [37.28, 98.88]

Organism: Cronobacter sakazakii (strain ATCC BAA-894) (NCBI:txid290339)

Nearest PDB structures (foldseek):
  3gi7-assembly1_A  TM=8.238E-01  e=6.613E-02  Pseudomonas putida KT2440
  3lg7-assembly1_C  TM=3.006E-01  e=2.861E+00  synthetic construct
  1s94-assembly2_B  TM=3.769E-01  e=6.609E+00  Doryteuthis pealeii
  1ez3-assembly1_A  TM=3.113E-01  e=5.361E+00  Rattus norvegicus
  3lg7-assembly1_C  TM=3.624E-01  e=1.682E+00  synthetic construct

Secondary structure (DSSP, 8-state):
-----------------------SS--HHHHHHTTSSSHHHHHHHHHHHHHHHHHHHHHHHHHHHHHHTSTTSS-TTS---TTHHHHHHHHHHHHHHHHHHHHHHHHHHHHHHTTTS-TTSHHHHHHHHHHHHHHHHHHHHHHHHHHHTT--/-----------------------SS--HHHHHHTTSSSHHHHHHHHHHHHHHHHHHHHHHHHHHHHHHTSTTSSPTT----TTHHHHHHHHHHHHHHHHHHHHHHHHHHHHHHTTTS-TTSHHHHHHHHHHHHHHHHHHHHHHHHHHHTT--

Sequence (304 aa):
MGYKLIFFLPFLLLPTTCVAASSIIYGEAAKMCAKSADYAAGTRCLERQRKQTEQALQQTLAAALKQVQSEDWLEANADYEDEDSQIVVDTANALRGDQAAWEKHKALFCQVASSQISAKTPNYWVLSTQCEINMNKARIDELKALMAQVQPMGYKLIFFLPFLLLPTTCVAASSIIYGEAAKMCAKSADYAAGTRCLERQRKQTEQALQQTLAAALKQVQSEDWLEANADYEDEDSQIVVDTANALRGDQAAWEKHKALFCQVASSQISAKTPNYWVLSTQCEINMNKARIDELKALMAQVQP

Solvent-accessible surface area (backbone atoms only — not comparable to full-atom values): 16751 Å² total; per-residue (Å²): 135,83,80,78,80,78,78,79,75,80,79,78,78,73,80,75,74,68,75,69,76,75,57,63,47,55,53,68,62,51,57,61,21,65,70,38,95,43,71,70,52,16,51,53,43,38,50,49,53,39,51,51,41,51,50,52,34,51,52,50,48,51,52,43,48,53,46,46,58,34,84,69,38,41,53,81,84,51,83,58,58,94,50,48,64,55,52,29,54,50,35,39,52,30,46,52,52,15,51,54,25,40,52,51,17,52,55,26,45,28,52,39,73,29,51,39,45,57,79,85,40,74,63,23,57,54,28,28,47,28,16,47,40,47,50,37,53,53,48,40,53,50,50,51,53,58,54,54,68,60,60,129,135,83,80,77,79,77,79,79,75,81,80,78,78,72,79,74,74,67,74,70,75,76,55,63,47,54,52,68,62,52,57,60,22,66,70,38,96,43,71,69,54,16,52,53,45,40,51,50,53,37,52,50,41,51,49,53,33,51,52,48,49,52,53,42,50,53,44,47,60,36,84,68,36,44,51,85,80,56,81,55,55,96,49,50,64,54,52,28,54,51,35,38,51,29,45,53,52,16,51,54,25,40,51,50,18,50,54,25,44,25,52,38,72,29,54,40,46,57,80,85,40,75,64,24,57,53,27,28,47,28,18,49,38,49,51,37,54,51,47,40,53,50,49,50,53,57,54,55,70,59,59,130

Foldseek 3Di:
DDPPPPPPDPPPPDPPPPPPPPDLQDDDQLVVLVPDPDPVSSVVSLVVLLVVLVVLLVVLLVVLLVLLLDPLVDDVPDCCDVCSNVSSVVVSVVSVVVVVVLVVVLQVVLCVVLVVDDPVDPVSCSRSSSNSSVSSVVSSVVSVVVSVVSDD/DDPPPPPPDPPPPDPPPPPPPPDLQDDDQLVVLVPDPDPVSSVVSLVVLLVVLVVLLVVLLVVLLVLLLDPLVDDPPPPPDVCSNVSSVVVSVVSVVVVVVLVVVLQVVLCVVLVVDDPVDPVSCSRSSSNSSVSSVVSSVVSVVVSVVSDD

Radius of gyration: 24.6 Å; Cα contacts (8 Å, |Δi|>4): 289; chains: 2; bounding box: 50×63×85 Å